Protein AF-0000000084931431 (afdb_homodimer)

Radius of gyration: 18.69 Å; Cα contacts (8 Å, |Δi|>4): 533; chains: 2; bounding box: 40×53×40 Å

Foldseek 3Di:
DAEEEEALALLLLCLDPPRPCNVQSVVVLVLHQAYEYEPVSLVVNLVVCCVPVNNVSSVVSVVVVVVCVVVVRYDHDDQDPVLQVQLVVQCVVPVVLNDDSRVSSSLSVCVVVVHQHYRHPPCPVQQPGARPDDGGGHDYPPVNDDD/DAEEEEALALLLLCLDPPRPCNVQSVVVLVLHQAYEYEPVSLVVNLVVCCVPVNNVSSVVSVVVVVVCVVVVRYDHDDQDPVLQVQLVVQCVVPVVLNDDSRVSSSLSVCVVVVHQHYRHPPCPSQQPGARPDDGGGHDYPPVNDDD

pLDDT: mean 96.47, std 4.24, range [64.94, 98.81]

Structure (mmCIF, N/CA/C/O backbone):
data_AF-0000000084931431-model_v1
#
loop_
_entity.id
_entity.type
_entity.pdbx_description
1 polymer 'Ribonuclease VapC'
#
loop_
_atom_site.group_PDB
_atom_site.id
_atom_site.type_symbol
_atom_site.label_atom_id
_atom_site.label_alt_id
_atom_site.label_comp_id
_atom_site.label_asym_id
_atom_site.label_entity_id
_atom_site.label_seq_id
_atom_site.pdbx_PDB_ins_code
_atom_site.Cartn_x
_atom_site.Cartn_y
_atom_site.Cartn_z
_atom_site.occupancy
_atom_site.B_iso_or_equiv
_atom_site.auth_seq_id
_atom_site.auth_comp_id
_atom_site.auth_asym_id
_atom_site.auth_atom_id
_atom_site.pdbx_PDB_model_num
ATOM 1 N N . MET A 1 1 ? 4.289 15.102 22.281 1 77.12 1 MET A N 1
ATOM 2 C CA . MET A 1 1 ? 4.641 15.094 20.859 1 77.12 1 MET A CA 1
ATOM 3 C C . MET A 1 1 ? 3.465 14.625 20.016 1 77.12 1 MET A C 1
ATOM 5 O O . MET A 1 1 ? 2.646 13.82 20.469 1 77.12 1 MET A O 1
ATOM 9 N N . ILE A 1 2 ? 3.191 15.445 18.891 1 91.25 2 ILE A N 1
ATOM 10 C CA . ILE A 1 2 ? 1.949 15.188 18.172 1 91.25 2 ILE A CA 1
ATOM 11 C C . ILE A 1 2 ? 2.168 14.078 17.141 1 91.25 2 ILE A C 1
ATOM 13 O O . ILE A 1 2 ? 3.242 13.977 16.547 1 91.25 2 ILE A O 1
ATOM 17 N N . ILE A 1 3 ? 1.18 13.227 17.125 1 97.31 3 ILE A N 1
ATOM 18 C CA . ILE A 1 3 ? 1.175 12.18 16.109 1 97.31 3 ILE A CA 1
ATOM 19 C C . ILE A 1 3 ? 0.382 12.648 14.891 1 97.31 3 ILE A C 1
ATOM 21 O O . ILE A 1 3 ? -0.725 13.172 15.023 1 97.31 3 ILE A O 1
ATOM 25 N N . VAL A 1 4 ? 0.987 12.523 13.68 1 98.12 4 VAL A N 1
ATOM 26 C CA . VAL A 1 4 ? 0.354 12.953 12.438 1 98.12 4 VAL A CA 1
ATOM 27 C C . VAL A 1 4 ? 0.283 11.781 11.461 1 98.12 4 VAL A C 1
ATOM 29 O O . VAL A 1 4 ? 1.273 11.078 11.258 1 98.12 4 VAL A O 1
ATOM 32 N N . VAL A 1 5 ? -0.906 11.539 10.914 1 98.56 5 VAL A N 1
ATOM 33 C CA . VAL A 1 5 ? -1.04 10.57 9.836 1 98.56 5 VAL A CA 1
ATOM 34 C C . VAL A 1 5 ? -0.765 11.25 8.492 1 98.56 5 VAL A C 1
ATOM 36 O O . VAL A 1 5 ? -1.324 12.305 8.203 1 98.56 5 VAL A O 1
ATOM 39 N N . ALA A 1 6 ? 0.121 10.672 7.719 1 98.5 6 ALA A N 1
ATOM 40 C CA . ALA A 1 6 ? 0.479 11.25 6.426 1 98.5 6 ALA A CA 1
ATOM 41 C C . ALA A 1 6 ? -0.357 10.641 5.301 1 98.5 6 ALA A C 1
ATOM 43 O O . ALA A 1 6 ? -0.553 9.43 5.254 1 98.5 6 ALA A O 1
ATOM 44 N N . ASP A 1 7 ? -0.867 11.469 4.473 1 98.31 7 ASP A N 1
ATOM 45 C CA . ASP A 1 7 ? -1.478 11.047 3.217 1 98.31 7 ASP A CA 1
ATOM 46 C C . ASP A 1 7 ? -0.54 11.305 2.039 1 98.31 7 ASP A C 1
ATOM 48 O O . ASP A 1 7 ? 0.471 11.992 2.18 1 98.31 7 ASP A O 1
ATOM 52 N N . THR A 1 8 ? -0.872 10.711 0.878 1 97.81 8 THR A N 1
ATOM 53 C CA . THR A 1 8 ? 0.024 10.742 -0.272 1 97.81 8 THR A CA 1
ATOM 54 C C . THR A 1 8 ? 0.283 12.18 -0.714 1 97.81 8 THR A C 1
ATOM 56 O O . THR A 1 8 ? 1.433 12.578 -0.922 1 97.81 8 THR A O 1
ATOM 59 N N . SER A 1 9 ? -0.783 13 -0.793 1 97.62 9 SER A N 1
ATOM 60 C CA . SER A 1 9 ? -0.653 14.352 -1.311 1 97.62 9 SER A CA 1
ATOM 61 C C . SER A 1 9 ? 0.219 15.211 -0.4 1 97.62 9 SER A C 1
ATOM 63 O O . SER A 1 9 ? 1.037 16 -0.878 1 97.62 9 SER A O 1
ATOM 65 N N . GLY A 1 10 ? 0.04 15.07 0.925 1 97.88 10 GLY A N 1
ATOM 66 C CA . GLY A 1 10 ? 0.861 15.805 1.87 1 97.88 10 GLY A CA 1
ATOM 67 C C . GLY A 1 10 ? 2.326 15.422 1.817 1 97.88 10 GLY A C 1
ATOM 68 O O . GLY A 1 10 ? 3.205 16.281 1.868 1 97.88 10 GLY A O 1
ATOM 69 N N . LEU A 1 11 ? 2.582 14.164 1.721 1 97.31 11 LEU A N 1
ATOM 70 C CA . LEU A 1 11 ? 3.959 13.688 1.664 1 97.31 11 LEU A CA 1
ATOM 71 C C . LEU A 1 11 ? 4.637 14.125 0.37 1 97.31 11 LEU A C 1
ATOM 73 O O . LEU A 1 11 ? 5.805 14.508 0.376 1 97.31 11 LEU A O 1
ATOM 77 N N . LEU A 1 12 ? 3.887 14.008 -0.743 1 97.44 12 LEU A N 1
ATOM 78 C CA . LEU A 1 12 ? 4.426 14.445 -2.027 1 97.44 12 LEU A CA 1
ATOM 79 C C . LEU A 1 12 ? 4.82 15.914 -1.983 1 97.44 12 LEU A C 1
ATOM 81 O O . LEU A 1 12 ? 5.867 16.297 -2.504 1 97.44 12 LEU A O 1
ATOM 85 N N . ALA A 1 13 ? 3.979 16.719 -1.364 1 97.75 13 ALA A N 1
ATOM 86 C CA . ALA A 1 13 ? 4.277 18.141 -1.216 1 97.75 13 ALA A CA 1
ATOM 87 C C . ALA A 1 13 ? 5.562 18.359 -0.418 1 97.75 13 ALA A C 1
ATOM 89 O O . ALA A 1 13 ? 6.359 19.234 -0.739 1 97.75 13 ALA A O 1
ATOM 90 N N . ALA A 1 14 ? 5.781 17.562 0.592 1 96.5 14 ALA A N 1
ATOM 91 C CA . ALA A 1 14 ? 6.957 17.703 1.445 1 96.5 14 ALA A CA 1
ATOM 92 C C . ALA A 1 14 ? 8.211 17.203 0.726 1 96.5 14 ALA A C 1
ATOM 94 O O . ALA A 1 14 ? 9.305 17.75 0.932 1 96.5 14 ALA A O 1
ATOM 95 N N . LEU A 1 15 ? 8.047 16.234 -0.118 1 94.81 15 LEU A N 1
ATOM 96 C CA . LEU A 1 15 ? 9.195 15.586 -0.754 1 94.81 15 LEU A CA 1
ATOM 97 C C . LEU A 1 15 ? 9.594 16.328 -2.025 1 94.81 15 LEU A C 1
ATOM 99 O O . LEU A 1 15 ? 10.734 16.188 -2.492 1 94.81 15 LEU A O 1
ATOM 103 N N . ASP A 1 16 ? 8.703 17.031 -2.658 1 96.56 16 ASP A N 1
ATOM 104 C CA . ASP A 1 16 ? 8.945 17.797 -3.875 1 96.56 16 ASP A CA 1
ATOM 105 C C . ASP A 1 16 ? 9.328 19.234 -3.549 1 96.56 16 ASP A C 1
ATOM 107 O O . ASP A 1 16 ? 8.453 20.078 -3.316 1 96.56 16 ASP A O 1
ATOM 111 N N . SER A 1 17 ? 10.562 19.578 -3.656 1 94.94 17 SER A N 1
ATOM 112 C CA . SER A 1 17 ? 11.07 20.891 -3.266 1 94.94 17 SER A CA 1
ATOM 113 C C . SER A 1 17 ? 10.477 22 -4.129 1 94.94 17 SER A C 1
ATOM 115 O O . SER A 1 17 ? 10.516 23.172 -3.758 1 94.94 17 SER A O 1
ATOM 117 N N . THR A 1 18 ? 9.906 21.672 -5.297 1 95.88 18 THR A N 1
ATOM 118 C CA . THR A 1 18 ? 9.359 22.672 -6.199 1 95.88 18 THR A CA 1
ATOM 119 C C . THR A 1 18 ? 7.855 22.828 -5.98 1 95.88 18 THR A C 1
ATOM 121 O O . THR A 1 18 ? 7.215 23.672 -6.609 1 95.88 18 THR A O 1
ATOM 124 N N . HIS A 1 19 ? 7.309 21.984 -5.133 1 96.56 19 HIS A N 1
ATOM 125 C CA . HIS A 1 19 ? 5.879 22.062 -4.855 1 96.56 19 HIS A CA 1
ATOM 126 C C . HIS A 1 19 ? 5.531 23.344 -4.105 1 96.56 19 HIS A C 1
ATOM 128 O O . HIS A 1 19 ? 6.23 23.734 -3.16 1 96.56 19 HIS A O 1
ATOM 134 N N . PRO A 1 20 ? 4.496 24.078 -4.48 1 97.19 20 PRO A N 1
ATOM 135 C CA . PRO A 1 20 ? 4.129 25.328 -3.828 1 97.19 20 PRO A CA 1
ATOM 136 C C . PRO A 1 20 ? 3.898 25.172 -2.326 1 97.19 20 PRO A C 1
ATOM 138 O O . PRO A 1 20 ? 4.137 26.109 -1.56 1 97.19 20 PRO A O 1
ATOM 141 N N . GLU A 1 21 ? 3.498 24 -1.896 1 97.25 21 GLU A N 1
ATOM 142 C CA . GLU A 1 21 ? 3.193 23.766 -0.488 1 97.25 21 GLU A CA 1
ATOM 143 C C . GLU A 1 21 ? 4.355 23.078 0.219 1 97.25 21 GLU A C 1
ATOM 145 O O . GLU A 1 21 ? 4.199 22.562 1.33 1 97.25 21 GLU A O 1
ATOM 150 N N . ASN A 1 22 ? 5.492 22.969 -0.394 1 98.06 22 ASN A N 1
ATOM 151 C CA . ASN A 1 22 ? 6.625 22.234 0.155 1 98.06 22 ASN A CA 1
ATOM 152 C C . ASN A 1 22 ? 7 22.734 1.545 1 98.06 22 ASN A C 1
ATOM 154 O O . ASN A 1 22 ? 7.074 21.953 2.494 1 98.06 22 ASN A O 1
ATOM 158 N N . ALA A 1 23 ? 7.195 24.031 1.691 1 97.38 23 ALA A N 1
ATOM 159 C CA . ALA A 1 23 ? 7.633 24.609 2.961 1 97.38 23 ALA A CA 1
ATOM 160 C C . ALA A 1 23 ? 6.617 24.328 4.066 1 97.38 23 ALA A C 1
ATOM 162 O O . ALA A 1 23 ? 6.988 23.906 5.164 1 97.38 23 ALA A O 1
ATOM 163 N N . ALA A 1 24 ? 5.355 24.531 3.785 1 96.88 24 ALA A N 1
ATOM 164 C CA . ALA A 1 24 ? 4.301 24.328 4.77 1 96.88 24 ALA A CA 1
ATOM 165 C C . ALA A 1 24 ? 4.184 22.859 5.148 1 96.88 24 ALA A C 1
ATOM 167 O O . ALA A 1 24 ? 4.008 22.516 6.324 1 96.88 24 ALA A O 1
ATOM 168 N N . ALA A 1 25 ? 4.262 21.953 4.188 1 97.5 25 ALA A N 1
ATOM 169 C CA . ALA A 1 25 ? 4.199 20.516 4.453 1 97.5 25 ALA A CA 1
ATOM 170 C C . ALA A 1 25 ? 5.398 20.062 5.281 1 97.5 25 ALA A C 1
ATOM 172 O O . ALA A 1 25 ? 5.25 19.266 6.211 1 97.5 25 ALA A O 1
ATOM 173 N N . THR A 1 26 ? 6.539 20.594 4.926 1 96.25 26 THR A N 1
ATOM 174 C CA . THR A 1 26 ? 7.762 20.266 5.656 1 96.25 26 THR A CA 1
ATOM 175 C C . THR A 1 26 ? 7.672 20.734 7.102 1 96.25 26 THR A C 1
ATOM 177 O O . THR A 1 26 ? 8.086 20.016 8.023 1 96.25 26 THR A O 1
ATOM 180 N N . GLU A 1 27 ? 7.18 21.844 7.297 1 95.56 27 GLU A N 1
ATOM 181 C CA . GLU A 1 27 ? 6.98 22.359 8.648 1 95.56 27 GLU A CA 1
ATOM 182 C C . GLU A 1 27 ? 6.047 21.469 9.453 1 95.56 27 GLU A C 1
ATOM 184 O O . GLU A 1 27 ? 6.285 21.219 10.641 1 95.56 27 GLU A O 1
ATOM 189 N N . ALA A 1 28 ? 4.984 21 8.812 1 95.38 28 ALA A N 1
ATOM 190 C CA . ALA A 1 28 ? 4.039 20.109 9.477 1 95.38 28 ALA A CA 1
ATOM 191 C C . ALA A 1 28 ? 4.719 18.812 9.898 1 95.38 28 ALA A C 1
ATOM 193 O O . ALA A 1 28 ? 4.484 18.312 11.008 1 95.38 28 ALA A O 1
ATOM 194 N N . ILE A 1 29 ? 5.527 18.266 9.055 1 95.25 29 ILE A N 1
ATOM 195 C CA . ILE A 1 29 ? 6.258 17.047 9.352 1 95.25 29 ILE A CA 1
ATOM 196 C C . ILE A 1 29 ? 7.23 17.297 10.508 1 95.25 29 ILE A C 1
ATOM 198 O O . ILE A 1 29 ? 7.352 16.469 11.414 1 95.25 29 ILE A O 1
ATOM 202 N N . GLN A 1 30 ? 7.887 18.438 10.492 1 92.75 30 GLN A N 1
ATOM 203 C CA . GLN A 1 30 ? 8.852 18.766 11.539 1 92.75 30 GLN A CA 1
ATOM 204 C C . GLN A 1 30 ? 8.156 18.938 12.891 1 92.75 30 GLN A C 1
ATOM 206 O O . GLN A 1 30 ? 8.727 18.609 13.93 1 92.75 30 GLN A O 1
ATOM 211 N N . ALA A 1 31 ? 6.941 19.359 12.773 1 92.19 31 ALA A N 1
ATOM 212 C CA . ALA A 1 31 ? 6.184 19.594 14 1 92.19 31 ALA A CA 1
ATOM 213 C C . ALA A 1 31 ? 5.648 18.281 14.57 1 92.19 31 ALA A C 1
ATOM 215 O O . ALA A 1 31 ? 5.301 18.219 15.75 1 92.19 31 ALA A O 1
ATOM 216 N N . ALA A 1 32 ? 5.609 17.297 13.758 1 93.69 32 ALA A N 1
ATOM 217 C CA . ALA A 1 32 ? 5.098 16 14.195 1 93.69 32 ALA A CA 1
ATOM 218 C C . ALA A 1 32 ? 6.129 15.266 15.039 1 93.69 32 ALA A C 1
ATOM 220 O O . ALA A 1 32 ? 7.305 15.203 14.68 1 93.69 32 ALA A O 1
ATOM 221 N N . GLY A 1 33 ? 5.766 14.859 16.188 1 92.69 33 GLY A N 1
ATOM 222 C CA . GLY A 1 33 ? 6.617 13.953 16.938 1 92.69 33 GLY A CA 1
ATOM 223 C C . GLY A 1 33 ? 6.785 12.602 16.266 1 92.69 33 GLY A C 1
ATOM 224 O O . GLY A 1 33 ? 7.867 12.016 16.297 1 92.69 33 GLY A O 1
ATOM 225 N N . LEU A 1 34 ? 5.734 12.102 15.773 1 96.81 34 LEU A N 1
ATOM 226 C CA . LEU A 1 34 ? 5.691 10.852 15.031 1 96.81 34 LEU A CA 1
ATOM 227 C C . LEU A 1 34 ? 4.82 10.984 13.781 1 96.81 34 LEU A C 1
ATOM 229 O O . LEU A 1 34 ? 3.719 11.531 13.844 1 96.81 34 LEU A O 1
ATOM 233 N N . LEU A 1 35 ? 5.395 10.633 12.703 1 98 35 LEU A N 1
ATOM 234 C CA . LEU A 1 35 ? 4.648 10.547 11.453 1 98 35 LEU A CA 1
ATOM 235 C C . LEU A 1 35 ? 4.211 9.109 11.188 1 98 35 LEU A C 1
ATOM 237 O O . LEU A 1 35 ? 5.047 8.211 11.078 1 98 35 LEU A O 1
ATOM 241 N N . VAL A 1 36 ? 2.896 8.859 11.164 1 98.5 36 VAL A N 1
ATOM 242 C CA . VAL A 1 36 ? 2.354 7.543 10.852 1 98.5 36 VAL A CA 1
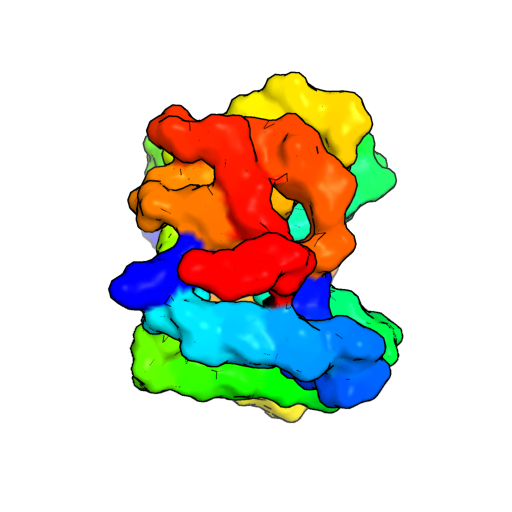ATOM 243 C C . VAL A 1 36 ? 2.041 7.457 9.359 1 98.5 36 VAL A C 1
ATOM 245 O O . VAL A 1 36 ? 1.31 8.289 8.82 1 98.5 36 VAL A O 1
ATOM 248 N N . MET A 1 37 ? 2.629 6.52 8.703 1 98.31 37 MET A N 1
ATOM 249 C CA . MET A 1 37 ? 2.441 6.324 7.266 1 98.31 37 MET A CA 1
ATOM 250 C C . MET A 1 37 ? 1.887 4.934 6.973 1 98.31 37 MET A C 1
ATOM 252 O O . MET A 1 37 ? 2.506 3.928 7.324 1 98.31 37 MET A O 1
ATOM 256 N N . SER A 1 38 ? 0.678 4.926 6.352 1 98.62 38 SER A N 1
ATOM 257 C CA . SER A 1 38 ? 0.164 3.654 5.852 1 98.62 38 SER A CA 1
ATOM 258 C C . SER A 1 38 ? 1.066 3.08 4.766 1 98.62 38 SER A C 1
ATOM 260 O O . SER A 1 38 ? 1.49 3.801 3.859 1 98.62 38 SER A O 1
ATOM 262 N N . PRO A 1 39 ? 1.32 1.763 4.828 1 98.69 39 PRO A N 1
ATOM 263 C CA . PRO A 1 39 ? 2.107 1.188 3.734 1 98.69 39 PRO A CA 1
ATOM 264 C C . PRO A 1 39 ? 1.4 1.284 2.385 1 98.69 39 PRO A C 1
ATOM 266 O O . PRO A 1 39 ? 2.051 1.221 1.337 1 98.69 39 PRO A O 1
ATOM 269 N N . LEU A 1 40 ? 0.055 1.421 2.352 1 98.69 40 LEU A N 1
ATOM 270 C CA . LEU A 1 40 ? -0.673 1.58 1.098 1 98.69 40 LEU A CA 1
ATOM 271 C C . LEU A 1 40 ? -0.195 2.816 0.344 1 98.69 40 LEU A C 1
ATOM 273 O O . LEU A 1 40 ? -0.12 2.809 -0.887 1 98.69 40 LEU A O 1
ATOM 277 N N . LEU A 1 41 ? 0.156 3.844 1.044 1 97.75 41 LEU A N 1
ATOM 278 C CA . LEU A 1 41 ? 0.474 5.121 0.414 1 97.75 41 LEU A CA 1
ATOM 279 C C . LEU A 1 41 ? 1.782 5.031 -0.365 1 97.75 41 LEU A C 1
ATOM 281 O O . LEU A 1 41 ? 2.039 5.852 -1.249 1 97.75 41 LEU A O 1
ATOM 285 N N . LEU A 1 42 ? 2.65 4.016 0.01 1 98.31 42 LEU A N 1
ATOM 286 C CA . LEU A 1 42 ? 3.934 3.865 -0.666 1 98.31 42 LEU A CA 1
ATOM 287 C C . LEU A 1 42 ? 3.738 3.613 -2.156 1 98.31 42 LEU A C 1
ATOM 289 O O . LEU A 1 42 ? 4.477 4.156 -2.984 1 98.31 42 LEU A O 1
ATOM 293 N N . ALA A 1 43 ? 2.732 2.781 -2.471 1 97.94 43 ALA A N 1
ATOM 294 C CA . ALA A 1 43 ? 2.465 2.488 -3.875 1 97.94 43 ALA A CA 1
ATOM 295 C C . ALA A 1 43 ? 1.968 3.729 -4.609 1 97.94 43 ALA A C 1
ATOM 297 O O . ALA A 1 43 ? 2.389 4 -5.738 1 97.94 43 ALA A O 1
ATOM 298 N N . GLU A 1 44 ? 1.102 4.492 -3.982 1 97.06 44 GLU A N 1
ATOM 299 C CA . GLU A 1 44 ? 0.588 5.73 -4.562 1 97.06 44 GLU A CA 1
ATOM 300 C C . GLU A 1 44 ? 1.699 6.762 -4.734 1 97.06 44 GLU A C 1
ATOM 302 O O . GLU A 1 44 ? 1.795 7.41 -5.777 1 97.06 44 GLU A O 1
ATOM 307 N N . LEU A 1 45 ? 2.443 6.91 -3.695 1 97.5 45 LEU A N 1
ATOM 308 C CA . LEU A 1 45 ? 3.564 7.84 -3.736 1 97.5 45 LEU A CA 1
ATOM 309 C C . LEU A 1 45 ? 4.512 7.5 -4.883 1 97.5 45 LEU A C 1
ATOM 311 O O . LEU A 1 45 ? 4.91 8.383 -5.645 1 97.5 45 LEU A O 1
ATOM 315 N N . ASP A 1 46 ? 4.859 6.227 -5.027 1 98.19 46 ASP A N 1
ATOM 316 C CA . ASP A 1 46 ? 5.754 5.777 -6.094 1 98.19 46 ASP A CA 1
ATOM 317 C C . ASP A 1 46 ? 5.168 6.094 -7.469 1 98.19 46 ASP A C 1
ATOM 319 O O . ASP A 1 46 ? 5.867 6.602 -8.344 1 98.19 46 ASP A O 1
ATOM 323 N N . HIS A 1 47 ? 3.9 5.816 -7.621 1 97.06 47 HIS A N 1
ATOM 324 C CA . HIS A 1 47 ? 3.221 6.035 -8.891 1 97.06 47 HIS A CA 1
ATOM 325 C C . HIS A 1 47 ? 3.164 7.52 -9.242 1 97.06 47 HIS A C 1
ATOM 327 O O . HIS A 1 47 ? 3.549 7.918 -10.344 1 97.06 47 HIS A O 1
ATOM 333 N N . VAL A 1 48 ? 2.771 8.336 -8.352 1 96.75 48 VAL A N 1
ATOM 334 C CA . VAL A 1 48 ? 2.578 9.758 -8.602 1 96.75 48 VAL A CA 1
ATOM 335 C C . VAL A 1 48 ? 3.934 10.445 -8.789 1 96.75 48 VAL A C 1
ATOM 337 O O . VAL A 1 48 ? 4.105 11.258 -9.695 1 96.75 48 VAL A O 1
ATOM 340 N N . ALA A 1 49 ? 4.891 10.117 -7.879 1 97.38 49 ALA A N 1
ATOM 341 C CA . ALA A 1 49 ? 6.223 10.703 -8 1 97.38 49 ALA A CA 1
ATOM 342 C C . ALA A 1 49 ? 6.852 10.352 -9.344 1 97.38 49 ALA A C 1
ATOM 344 O O . ALA A 1 49 ? 7.465 11.203 -9.992 1 97.38 49 ALA A O 1
ATOM 345 N N . THR A 1 50 ? 6.691 9.094 -9.789 1 97.31 50 THR A N 1
ATOM 346 C CA . THR A 1 50 ? 7.223 8.688 -11.086 1 97.31 50 THR A CA 1
ATOM 347 C C . THR A 1 50 ? 6.578 9.492 -12.211 1 97.31 50 THR A C 1
ATOM 349 O O . THR A 1 50 ? 7.273 10 -13.094 1 97.31 50 THR A O 1
ATOM 352 N N . ARG A 1 51 ? 5.293 9.609 -12.117 1 96.44 51 ARG A N 1
ATOM 353 C CA . ARG A 1 51 ? 4.535 10.281 -13.172 1 96.44 51 ARG A CA 1
ATOM 354 C C . ARG A 1 51 ? 4.848 11.773 -13.211 1 96.44 51 ARG A C 1
ATOM 356 O O . ARG A 1 51 ? 5.035 12.344 -14.289 1 96.44 51 ARG A O 1
ATOM 363 N N . GLU A 1 52 ? 4.996 12.406 -12.07 1 95.69 52 GLU A N 1
ATOM 364 C CA . GLU A 1 52 ? 5.059 13.859 -11.992 1 95.69 52 GLU A CA 1
ATOM 365 C C . GLU A 1 52 ? 6.5 14.352 -11.914 1 95.69 52 GLU A C 1
ATOM 367 O O . GLU A 1 52 ? 6.812 15.453 -12.383 1 95.69 52 GLU A O 1
ATOM 372 N N . LEU A 1 53 ? 7.332 13.555 -11.258 1 95.69 53 LEU A N 1
ATOM 373 C CA . LEU A 1 53 ? 8.672 14.047 -10.961 1 95.69 53 LEU A CA 1
ATOM 374 C C . LEU A 1 53 ? 9.727 13.195 -11.656 1 95.69 53 LEU A C 1
ATOM 376 O O . LEU A 1 53 ? 10.898 13.578 -11.711 1 95.69 53 LEU A O 1
ATOM 380 N N . GLY A 1 54 ? 9.359 12.086 -12.203 1 95.88 54 GLY A N 1
ATOM 381 C CA . GLY A 1 54 ? 10.289 11.18 -12.859 1 95.88 54 GLY A CA 1
ATOM 382 C C . GLY A 1 54 ? 10.75 10.047 -11.961 1 95.88 54 GLY A C 1
ATOM 383 O O . GLY A 1 54 ? 10.602 10.117 -10.734 1 95.88 54 GLY A O 1
ATOM 384 N N . ARG A 1 55 ? 11.305 9.047 -12.555 1 95.12 55 ARG A N 1
ATOM 385 C CA . ARG A 1 55 ? 11.688 7.797 -11.898 1 95.12 55 ARG A CA 1
ATOM 386 C C . ARG A 1 55 ? 12.742 8.047 -10.828 1 95.12 55 ARG A C 1
ATOM 388 O O . ARG A 1 55 ? 12.664 7.48 -9.734 1 95.12 55 ARG A O 1
ATOM 395 N N . GLU A 1 56 ? 13.75 8.859 -11.102 1 95.19 56 GLU A N 1
ATOM 396 C CA . GLU A 1 56 ? 14.812 9.148 -10.141 1 95.19 56 GLU A CA 1
ATOM 397 C C . GLU A 1 56 ? 14.258 9.805 -8.883 1 95.19 56 GLU A C 1
ATOM 399 O O . GLU A 1 56 ? 14.688 9.484 -7.77 1 95.19 56 GLU A O 1
ATOM 404 N N . ALA A 1 57 ? 13.328 10.688 -9.055 1 95 57 ALA A N 1
ATOM 405 C CA . ALA A 1 57 ? 12.688 11.352 -7.922 1 95 57 ALA A CA 1
ATOM 406 C C . ALA A 1 57 ? 11.891 10.352 -7.086 1 95 57 ALA A C 1
ATOM 408 O O . ALA A 1 57 ? 11.867 10.445 -5.855 1 95 57 ALA A O 1
ATOM 409 N N . ALA A 1 58 ? 11.219 9.438 -7.727 1 96.38 58 ALA A N 1
ATOM 410 C CA . ALA A 1 58 ? 10.461 8.406 -7.023 1 96.38 58 ALA A CA 1
ATOM 411 C C . ALA A 1 58 ? 11.383 7.531 -6.176 1 96.38 58 ALA A C 1
ATOM 413 O O . ALA A 1 58 ? 11.062 7.207 -5.031 1 96.38 58 ALA A O 1
ATOM 414 N N . LEU A 1 59 ? 12.547 7.152 -6.738 1 97.12 59 LEU A N 1
ATOM 415 C CA . LEU A 1 59 ? 13.539 6.375 -6 1 97.12 59 LEU A CA 1
ATOM 416 C C . LEU A 1 59 ? 14.055 7.156 -4.797 1 97.12 59 LEU A C 1
ATOM 418 O O . LEU A 1 59 ? 14.148 6.617 -3.693 1 97.12 59 LEU A O 1
ATOM 422 N N . SER A 1 60 ? 14.297 8.406 -5.016 1 96.88 60 SER A N 1
ATOM 423 C CA . SER A 1 60 ? 14.805 9.258 -3.947 1 96.88 60 SER A CA 1
ATOM 424 C C . SER A 1 60 ? 13.773 9.422 -2.832 1 96.88 60 SER A C 1
ATOM 426 O O . SER A 1 60 ? 14.133 9.484 -1.654 1 96.88 60 SER A O 1
ATOM 428 N N . ALA A 1 61 ? 12.531 9.531 -3.203 1 96.88 61 ALA A N 1
ATOM 429 C CA . ALA A 1 61 ? 11.461 9.656 -2.221 1 96.88 61 ALA A CA 1
ATOM 430 C C . ALA A 1 61 ? 11.438 8.461 -1.274 1 96.88 61 ALA A C 1
ATOM 432 O O . ALA A 1 61 ? 11.289 8.625 -0.061 1 96.88 61 ALA A O 1
ATOM 433 N N . VAL A 1 62 ? 11.594 7.27 -1.789 1 97.75 62 VAL A N 1
ATOM 434 C CA . VAL A 1 62 ? 11.602 6.055 -0.98 1 97.75 62 VAL A CA 1
ATOM 435 C C . VAL A 1 62 ? 12.828 6.043 -0.074 1 97.75 62 VAL A C 1
ATOM 437 O O . VAL A 1 62 ? 12.75 5.633 1.085 1 97.75 62 VAL A O 1
ATOM 440 N N . ASP A 1 63 ? 13.945 6.539 -0.596 1 97.5 63 ASP A N 1
ATOM 441 C CA . ASP A 1 63 ? 15.156 6.633 0.214 1 97.5 63 ASP A CA 1
ATOM 442 C C . ASP A 1 63 ? 14.961 7.602 1.379 1 97.5 63 ASP A C 1
ATOM 444 O O . ASP A 1 63 ? 15.43 7.348 2.488 1 97.5 63 ASP A O 1
ATOM 448 N N . ASP A 1 64 ? 14.289 8.695 1.107 1 96.06 64 ASP A N 1
ATOM 449 C CA . ASP A 1 64 ? 14 9.656 2.166 1 96.06 64 ASP A CA 1
ATOM 450 C C . ASP A 1 64 ? 13.117 9.031 3.246 1 96.06 64 ASP A C 1
ATOM 452 O O . ASP A 1 64 ? 13.375 9.203 4.441 1 96.06 64 ASP A O 1
ATOM 456 N N . ILE A 1 65 ? 12.156 8.297 2.828 1 96.94 65 ILE A N 1
ATOM 457 C CA . ILE A 1 65 ? 11.266 7.633 3.766 1 96.94 65 ILE A CA 1
ATOM 458 C C . ILE A 1 65 ? 12.047 6.621 4.602 1 96.94 65 ILE A C 1
ATOM 460 O O . ILE A 1 65 ? 11.875 6.547 5.82 1 96.94 65 ILE A O 1
ATOM 464 N N . ARG A 1 66 ? 12.922 5.863 3.969 1 97.75 66 ARG A N 1
ATOM 465 C CA . ARG A 1 66 ? 13.766 4.918 4.691 1 97.75 66 ARG A CA 1
ATOM 466 C C . ARG A 1 66 ? 14.602 5.625 5.746 1 97.75 66 ARG A C 1
ATOM 468 O O . ARG A 1 66 ? 14.742 5.133 6.871 1 97.75 66 ARG A O 1
ATOM 475 N N . HIS A 1 67 ? 15.102 6.758 5.352 1 96.25 67 HIS A N 1
ATOM 476 C CA . HIS A 1 67 ? 15.906 7.543 6.281 1 96.25 67 HIS A CA 1
ATOM 477 C C . HIS A 1 67 ? 15.086 7.977 7.488 1 96.25 67 HIS A C 1
ATOM 479 O O . HIS A 1 67 ? 15.539 7.855 8.633 1 96.25 67 HIS A O 1
ATOM 485 N N . TRP A 1 68 ? 13.875 8.422 7.219 1 95.31 68 TRP A N 1
ATOM 486 C CA . TRP A 1 68 ? 12.992 8.82 8.305 1 95.31 68 TRP A CA 1
ATOM 487 C C . TRP A 1 68 ? 12.664 7.641 9.211 1 95.31 68 TRP A C 1
ATOM 489 O O . TRP A 1 68 ? 12.609 7.781 10.43 1 95.31 68 TRP A O 1
ATOM 499 N N . MET A 1 69 ? 12.453 6.484 8.641 1 96.81 69 MET A N 1
ATOM 500 C CA . MET A 1 69 ? 12.156 5.273 9.398 1 96.81 69 MET A CA 1
ATOM 501 C C . MET A 1 69 ? 13.312 4.918 10.328 1 96.81 69 MET A C 1
ATOM 503 O O . MET A 1 69 ? 13.102 4.613 11.5 1 96.81 69 MET A O 1
ATOM 507 N N . ARG A 1 70 ? 14.469 5.016 9.82 1 96.06 70 ARG A N 1
ATOM 508 C CA . ARG A 1 70 ? 15.656 4.664 10.586 1 96.06 70 ARG A CA 1
ATOM 509 C C . ARG A 1 70 ? 15.844 5.602 11.773 1 96.06 70 ARG A C 1
ATOM 511 O O . ARG A 1 70 ? 16.328 5.188 12.828 1 96.06 70 ARG A O 1
ATOM 518 N N . ARG A 1 71 ? 15.438 6.809 11.609 1 95 71 ARG A N 1
ATOM 519 C CA . ARG A 1 71 ? 15.602 7.812 12.656 1 95 71 ARG A CA 1
ATOM 520 C C . ARG A 1 71 ? 14.477 7.734 13.672 1 95 71 ARG A C 1
ATOM 522 O O . ARG A 1 71 ? 14.438 8.516 14.633 1 95 71 ARG A O 1
ATOM 529 N N . GLY A 1 72 ? 13.539 6.883 13.469 1 95 72 GLY A N 1
ATOM 530 C CA . GLY A 1 72 ? 12.438 6.711 14.406 1 95 72 GLY A CA 1
ATOM 531 C C . GLY A 1 72 ? 11.367 7.773 14.266 1 95 72 GLY A C 1
ATOM 532 O O . GLY A 1 72 ? 10.516 7.926 15.148 1 95 72 GLY A O 1
ATOM 533 N N . ARG A 1 73 ? 11.32 8.5 13.148 1 95.06 73 ARG A N 1
ATOM 534 C CA . ARG A 1 73 ? 10.383 9.594 12.922 1 95.06 73 ARG A CA 1
ATOM 535 C C . ARG A 1 73 ? 9.102 9.094 12.266 1 95.06 73 ARG A C 1
ATOM 537 O O . ARG A 1 73 ? 8.078 9.773 12.297 1 95.06 73 ARG A O 1
ATOM 544 N N . VAL A 1 74 ? 9.219 7.914 11.688 1 97.06 74 VAL A N 1
ATOM 545 C CA . VAL A 1 74 ? 8.078 7.387 10.938 1 97.06 74 VAL A CA 1
ATOM 546 C C . VAL A 1 74 ? 7.684 6.02 11.492 1 97.06 74 VAL A C 1
ATOM 548 O O . VAL A 1 74 ? 8.547 5.188 11.789 1 97.06 74 VAL A O 1
ATOM 551 N N . SER A 1 75 ? 6.445 5.891 11.75 1 97.12 75 SER A N 1
ATOM 552 C CA . SER A 1 75 ? 5.859 4.582 12 1 97.12 75 SER A CA 1
ATOM 553 C C . SER A 1 75 ? 5.059 4.09 10.797 1 97.12 75 SER A C 1
ATOM 555 O O . SER A 1 75 ? 4.277 4.848 10.219 1 97.12 75 SER A O 1
ATOM 557 N N . MET A 1 76 ? 5.297 2.873 10.32 1 98.25 76 MET A N 1
ATOM 558 C CA . MET A 1 76 ? 4.523 2.205 9.281 1 98.25 76 MET A CA 1
ATOM 559 C C . MET A 1 76 ? 3.855 0.945 9.82 1 98.25 76 MET A C 1
ATOM 561 O O . MET A 1 76 ? 4.406 -0.151 9.711 1 98.25 76 MET A O 1
ATOM 565 N N . PRO A 1 77 ? 2.684 1.023 10.281 1 98 77 PRO A N 1
ATOM 566 C CA . PRO A 1 77 ? 2.057 -0.087 11 1 98 77 PRO A CA 1
ATOM 567 C C . PRO A 1 77 ? 1.588 -1.204 10.07 1 98 77 PRO A C 1
ATOM 569 O O . PRO A 1 77 ? 1.309 -0.958 8.898 1 98 77 PRO A O 1
ATOM 572 N N . GLU A 1 78 ? 1.58 -2.426 10.648 1 98.19 78 GLU A N 1
ATOM 573 C CA . GLU A 1 78 ? 0.896 -3.529 9.977 1 98.19 78 GLU A CA 1
ATOM 574 C C . GLU A 1 78 ? -0.574 -3.201 9.734 1 98.19 78 GLU A C 1
ATOM 576 O O . GLU A 1 78 ? -1.239 -2.629 10.602 1 98.19 78 GLU A O 1
ATOM 581 N N . ILE A 1 79 ? -1.064 -3.518 8.555 1 98.62 79 ILE A N 1
ATOM 582 C CA . ILE A 1 79 ? -2.482 -3.344 8.258 1 98.62 79 ILE A CA 1
ATOM 583 C C . ILE A 1 79 ? -3.238 -4.629 8.586 1 98.62 79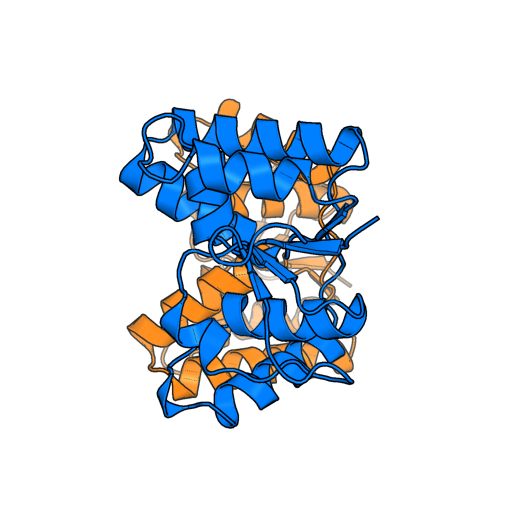 ILE A C 1
ATOM 585 O O . ILE A 1 79 ? -2.979 -5.676 7.984 1 98.62 79 ILE A O 1
ATOM 589 N N . THR A 1 80 ? -4.133 -4.551 9.492 1 98.19 80 THR A N 1
ATOM 590 C CA . THR A 1 80 ? -4.855 -5.711 9.992 1 98.19 80 THR A CA 1
ATOM 591 C C . THR A 1 80 ? -6.25 -5.789 9.375 1 98.19 80 THR A C 1
ATOM 593 O O . THR A 1 80 ? -6.691 -4.852 8.703 1 98.19 80 THR A O 1
ATOM 596 N N . GLU A 1 81 ? -6.852 -6.953 9.586 1 98.25 81 GLU A N 1
ATOM 597 C CA . GLU A 1 81 ? -8.242 -7.113 9.172 1 98.25 81 GLU A CA 1
ATOM 598 C C . GLU A 1 81 ? -9.133 -6.043 9.789 1 98.25 81 GLU A C 1
ATOM 600 O O . GLU A 1 81 ? -10.047 -5.531 9.133 1 98.25 81 GLU A O 1
ATOM 605 N N . ASP A 1 82 ? -8.852 -5.652 11.031 1 98.06 82 ASP A N 1
ATOM 606 C CA . ASP A 1 82 ? -9.625 -4.625 11.719 1 98.06 82 ASP A CA 1
ATOM 607 C C . ASP A 1 82 ? -9.484 -3.275 11.016 1 98.06 82 ASP A C 1
ATOM 609 O O . ASP A 1 82 ? -10.461 -2.525 10.906 1 98.06 82 ASP A O 1
ATOM 613 N N . HIS A 1 83 ? -8.273 -2.922 10.586 1 98.62 83 HIS A N 1
ATOM 614 C CA . HIS A 1 83 ? -8.07 -1.684 9.836 1 98.62 83 HIS A CA 1
ATOM 615 C C . HIS A 1 83 ? -8.898 -1.67 8.562 1 98.62 83 HIS A C 1
ATOM 617 O O . HIS A 1 83 ? -9.547 -0.666 8.242 1 98.62 83 HIS A O 1
ATOM 623 N N . LEU A 1 84 ? -8.867 -2.801 7.844 1 98.69 84 LEU A N 1
ATOM 624 C CA . LEU A 1 84 ? -9.602 -2.887 6.59 1 98.69 84 LEU A CA 1
ATOM 625 C C . LEU A 1 84 ? -11.109 -2.842 6.836 1 98.69 84 LEU A C 1
ATOM 627 O O . LEU A 1 84 ? -11.852 -2.238 6.059 1 98.69 84 LEU A O 1
ATOM 631 N N . GLY A 1 85 ? -11.5 -3.531 7.91 1 98.56 85 GLY A N 1
ATOM 632 C CA . GLY A 1 85 ? -12.906 -3.453 8.273 1 98.56 85 GLY A CA 1
ATOM 633 C C . GLY A 1 85 ? -13.367 -2.037 8.562 1 98.56 85 GLY A C 1
ATOM 634 O O . GLY A 1 85 ? -14.406 -1.604 8.047 1 98.56 85 GLY A O 1
ATOM 635 N N . ALA A 1 86 ? -12.633 -1.301 9.359 1 98.62 86 ALA A N 1
ATOM 636 C CA . ALA A 1 86 ? -12.953 0.093 9.656 1 98.62 86 ALA A CA 1
ATOM 637 C C . ALA A 1 86 ? -12.938 0.945 8.391 1 98.62 86 ALA A C 1
ATOM 639 O O . ALA A 1 86 ? -13.812 1.794 8.203 1 98.62 86 ALA A O 1
ATOM 640 N N . ALA A 1 87 ? -11.961 0.72 7.543 1 98.62 87 ALA A N 1
ATOM 641 C CA . ALA A 1 87 ? -11.852 1.459 6.289 1 98.62 87 ALA A CA 1
ATOM 642 C C . ALA A 1 87 ? -13.078 1.237 5.41 1 98.62 87 ALA A C 1
ATOM 644 O O . ALA A 1 87 ? -13.609 2.184 4.82 1 98.62 87 ALA A O 1
ATOM 645 N N . GLN A 1 88 ? -13.508 -0.009 5.332 1 98.25 88 GLN A N 1
ATOM 646 C CA . GLN A 1 88 ? -14.688 -0.339 4.539 1 98.25 88 GLN A CA 1
ATOM 647 C C . GLN A 1 88 ? -15.93 0.362 5.086 1 98.25 88 GLN A C 1
ATOM 649 O O . GLN A 1 88 ? -16.75 0.863 4.316 1 98.25 88 GLN A O 1
ATOM 654 N N . MET A 1 89 ? -16.062 0.363 6.367 1 98.12 89 MET A N 1
ATOM 655 C CA . MET A 1 89 ? -17.188 1.045 7.004 1 98.12 89 MET A CA 1
ATOM 656 C C . MET A 1 89 ? -17.188 2.529 6.656 1 98.12 89 MET A C 1
ATOM 658 O O . MET A 1 89 ? -18.234 3.1 6.359 1 98.12 89 MET A O 1
ATOM 662 N N . ILE A 1 90 ? -16.062 3.15 6.648 1 98.19 90 ILE A N 1
ATOM 663 C CA . ILE A 1 90 ? -15.914 4.57 6.344 1 98.19 90 ILE A CA 1
ATOM 664 C C . ILE A 1 90 ? -16.281 4.82 4.883 1 98.19 90 ILE A C 1
ATOM 666 O O . ILE A 1 90 ? -17 5.777 4.57 1 98.19 90 ILE A O 1
ATOM 670 N N . ARG A 1 91 ? -15.758 3.996 3.98 1 98.06 91 ARG A N 1
ATOM 671 C CA . ARG A 1 91 ? -16.031 4.168 2.557 1 98.06 91 ARG A CA 1
ATOM 672 C C . ARG A 1 91 ? -17.516 4.043 2.268 1 98.06 91 ARG A C 1
ATOM 674 O O . ARG A 1 91 ? -18.047 4.75 1.407 1 98.06 91 ARG A O 1
ATOM 681 N N . LEU A 1 92 ? -18.188 3.152 2.973 1 97.12 92 LEU A N 1
ATOM 682 C CA . LEU A 1 92 ? -19.625 2.971 2.795 1 97.12 92 LEU A CA 1
ATOM 683 C C . LEU A 1 92 ? -20.391 4.137 3.4 1 97.12 92 LEU A C 1
ATOM 685 O O . LEU A 1 92 ? -21.359 4.625 2.803 1 97.12 92 LEU A O 1
ATOM 689 N N . ARG A 1 93 ? -19.984 4.57 4.582 1 97.25 93 ARG A N 1
ATOM 690 C CA . ARG A 1 93 ? -20.641 5.676 5.277 1 97.25 93 ARG A CA 1
ATOM 691 C C . ARG A 1 93 ? -20.547 6.961 4.461 1 97.25 93 ARG A C 1
ATOM 693 O O . ARG A 1 93 ? -21.5 7.746 4.434 1 97.25 93 ARG A O 1
ATOM 700 N N . TYR A 1 94 ? -19.406 7.211 3.789 1 97.69 94 TYR A N 1
ATOM 701 C CA . TYR A 1 94 ? -19.172 8.422 3.014 1 97.69 94 TYR A CA 1
ATOM 702 C C . TYR A 1 94 ? -19.094 8.117 1.524 1 97.69 94 TYR A C 1
ATOM 704 O O . TYR A 1 94 ? -18.172 8.562 0.839 1 97.69 94 TYR A O 1
ATOM 712 N N . ALA A 1 95 ? -20 7.34 1.056 1 96.25 95 ALA A N 1
ATOM 713 C CA . ALA A 1 95 ? -20.016 6.852 -0.321 1 96.25 95 ALA A CA 1
ATOM 714 C C . ALA A 1 95 ? -19.969 8.016 -1.313 1 96.25 95 ALA A C 1
ATOM 716 O O . ALA A 1 95 ? -19.344 7.906 -2.371 1 96.25 95 ALA A O 1
ATOM 717 N N . ALA A 1 96 ? -20.547 9.156 -0.971 1 96.31 96 ALA A N 1
ATOM 718 C CA . ALA A 1 96 ? -20.625 10.312 -1.861 1 96.31 96 ALA A CA 1
ATOM 719 C C . ALA A 1 96 ? -19.266 10.945 -2.078 1 96.31 96 ALA A C 1
ATOM 721 O O . ALA A 1 96 ? -19.031 11.609 -3.092 1 96.31 96 ALA A O 1
ATOM 722 N N . LEU A 1 97 ? -18.312 10.727 -1.162 1 96.94 97 LEU A N 1
ATOM 723 C CA . LEU A 1 97 ? -16.969 11.305 -1.252 1 96.94 97 LEU A CA 1
ATOM 724 C C . LEU A 1 97 ? -16.078 10.461 -2.143 1 96.94 97 LEU A C 1
ATOM 726 O O . LEU A 1 97 ? -15 10.906 -2.551 1 96.94 97 LEU A O 1
ATOM 730 N N . ASP A 1 98 ? -16.453 9.203 -2.424 1 95.81 98 ASP A N 1
ATOM 731 C CA . ASP A 1 98 ? -15.711 8.281 -3.281 1 95.81 98 ASP A CA 1
ATOM 732 C C . ASP A 1 98 ? -14.273 8.125 -2.809 1 95.81 98 ASP A C 1
ATOM 734 O O . ASP A 1 98 ? -13.336 8.25 -3.604 1 95.81 98 ASP A O 1
ATOM 738 N N . LEU A 1 99 ? -14.109 7.891 -1.483 1 97.25 99 LEU A N 1
ATOM 739 C CA . LEU A 1 99 ? -12.781 7.703 -0.909 1 97.25 99 LEU A CA 1
ATOM 740 C C . LEU A 1 99 ? -12.125 6.445 -1.46 1 97.25 99 LEU A C 1
ATOM 742 O O . LEU A 1 99 ? -12.781 5.41 -1.606 1 97.25 99 LEU A O 1
ATOM 746 N N . ASP A 1 100 ? -10.844 6.555 -1.754 1 97.44 100 ASP A N 1
ATOM 747 C CA . ASP A 1 100 ? -10.141 5.316 -2.086 1 97.44 100 ASP A CA 1
ATOM 748 C C . ASP A 1 100 ? -9.719 4.57 -0.822 1 97.44 100 ASP A C 1
ATOM 750 O O . ASP A 1 100 ? -9.953 5.043 0.292 1 97.44 100 ASP A O 1
ATOM 754 N N . LEU A 1 101 ? -9.227 3.414 -0.968 1 98.5 101 LEU A N 1
ATOM 755 C CA . LEU A 1 101 ? -8.906 2.566 0.176 1 98.5 101 LEU A CA 1
ATOM 756 C C . LEU A 1 101 ? -7.816 3.197 1.031 1 98.5 101 LEU A C 1
ATOM 758 O O . LEU A 1 101 ? -7.84 3.088 2.26 1 98.5 101 LEU A O 1
ATOM 762 N N . THR A 1 102 ? -6.801 3.848 0.407 1 98.56 102 THR A N 1
ATOM 763 C CA . THR A 1 102 ? -5.707 4.484 1.136 1 98.56 102 THR A CA 1
ATOM 764 C C . THR A 1 102 ? -6.238 5.574 2.062 1 98.56 102 THR A C 1
ATOM 766 O O . THR A 1 102 ? -5.879 5.625 3.24 1 98.56 102 THR A O 1
ATOM 769 N N . ASP A 1 103 ? -7.148 6.406 1.563 1 98.38 103 ASP A N 1
ATOM 770 C CA . ASP A 1 103 ? -7.754 7.453 2.379 1 98.38 103 ASP A CA 1
ATOM 771 C C . ASP A 1 103 ? -8.484 6.859 3.58 1 98.38 103 ASP A C 1
ATOM 773 O O . ASP A 1 103 ? -8.336 7.344 4.703 1 98.38 103 ASP A O 1
ATOM 777 N N . ALA A 1 104 ? -9.25 5.859 3.344 1 98.69 104 ALA A N 1
ATOM 778 C CA . ALA A 1 104 ? -10.055 5.246 4.395 1 98.69 104 ALA A CA 1
ATOM 779 C C . ALA A 1 104 ? -9.172 4.57 5.441 1 98.69 104 ALA A C 1
ATOM 781 O O . ALA A 1 104 ? -9.477 4.617 6.637 1 98.69 104 ALA A O 1
ATOM 782 N N . VAL A 1 105 ? -8.109 3.947 5.031 1 98.81 105 VAL A N 1
ATOM 783 C CA . VAL A 1 105 ? -7.172 3.318 5.957 1 98.81 105 VAL A CA 1
ATOM 784 C C . VAL A 1 105 ? -6.492 4.387 6.812 1 98.81 105 VAL A C 1
ATOM 786 O O . VAL A 1 105 ? -6.227 4.168 7.996 1 98.81 105 VAL A O 1
ATOM 789 N N . ASN A 1 106 ? -6.18 5.547 6.195 1 98.81 106 ASN A N 1
ATOM 790 C CA . ASN A 1 106 ? -5.629 6.652 6.973 1 98.81 106 ASN A CA 1
ATOM 791 C C . ASN A 1 106 ? -6.562 7.055 8.109 1 98.81 106 ASN A C 1
ATOM 793 O O . ASN A 1 106 ? -6.102 7.367 9.211 1 98.81 106 ASN A O 1
ATOM 797 N N . VAL A 1 107 ? -7.859 7.035 7.859 1 98.81 107 VAL A N 1
ATOM 798 C CA . VAL A 1 107 ? -8.836 7.355 8.898 1 98.81 107 VAL A CA 1
ATOM 799 C C . VAL A 1 107 ? -8.781 6.301 10 1 98.81 107 VAL A C 1
ATOM 801 O O . VAL A 1 107 ? -8.789 6.633 11.188 1 98.81 107 VAL A O 1
ATOM 804 N N . ALA A 1 108 ? -8.719 5.039 9.648 1 98.81 108 ALA A N 1
ATOM 805 C CA . ALA A 1 108 ? -8.617 3.951 10.617 1 98.81 108 ALA A CA 1
ATOM 806 C C . ALA A 1 108 ? -7.344 4.074 11.445 1 98.81 108 ALA A C 1
ATOM 808 O O . ALA A 1 108 ? -7.367 3.871 12.664 1 98.81 108 ALA A O 1
ATOM 809 N N . LEU A 1 109 ? -6.234 4.418 10.812 1 98.75 109 LEU A N 1
ATOM 810 C CA . LEU A 1 109 ? -4.965 4.555 11.516 1 98.75 109 LEU A CA 1
ATOM 811 C C . LEU A 1 109 ? -4.996 5.75 12.469 1 98.75 109 LEU A C 1
ATOM 813 O O . LEU A 1 109 ? -4.402 5.707 13.547 1 98.75 109 LEU A O 1
ATOM 817 N N . ALA A 1 110 ? -5.637 6.844 11.977 1 98.62 110 ALA A N 1
ATOM 818 C CA . ALA A 1 110 ? -5.777 7.992 12.867 1 98.62 110 ALA A CA 1
ATOM 819 C C . ALA A 1 110 ? -6.461 7.594 14.172 1 98.62 110 ALA A C 1
ATOM 821 O O . ALA A 1 110 ? -6.059 8.039 15.25 1 98.62 110 ALA A O 1
ATOM 822 N N . ALA A 1 111 ? -7.457 6.75 14.078 1 98.44 111 ALA A N 1
ATOM 823 C CA . ALA A 1 111 ? -8.164 6.266 15.258 1 98.44 111 ALA A CA 1
ATOM 824 C C . ALA A 1 111 ? -7.25 5.418 16.141 1 98.44 111 ALA A C 1
ATOM 826 O O . ALA A 1 111 ? -7.234 5.574 17.359 1 98.44 111 ALA A O 1
ATOM 827 N N . GLU A 1 112 ? -6.539 4.543 15.547 1 98.19 112 GLU A N 1
ATOM 828 C CA . GLU A 1 112 ? -5.645 3.664 16.297 1 98.19 112 GLU A CA 1
ATOM 829 C C . GLU A 1 112 ? -4.602 4.465 17.062 1 98.19 112 GLU A C 1
ATOM 831 O O . GLU A 1 112 ? -4.285 4.145 18.219 1 98.19 112 GLU A O 1
ATOM 836 N N . TYR A 1 113 ? -4.086 5.484 16.438 1 97.94 113 TYR A N 1
ATOM 837 C CA . TYR A 1 113 ? -3.025 6.277 17.062 1 97.94 113 TYR A CA 1
ATOM 838 C C . TYR A 1 113 ? -3.607 7.438 17.859 1 97.94 113 TYR A C 1
ATOM 840 O O . TYR A 1 113 ? -2.869 8.305 18.328 1 97.94 113 TYR A O 1
ATOM 848 N N . ASP A 1 114 ? -4.93 7.492 17.984 1 97.62 114 ASP A N 1
ATOM 849 C CA . ASP A 1 114 ? -5.672 8.492 18.75 1 97.62 114 ASP A CA 1
ATOM 850 C C . ASP A 1 114 ? -5.238 9.906 18.375 1 97.62 114 ASP A C 1
ATOM 852 O O . ASP A 1 114 ? -4.871 10.695 19.25 1 97.62 114 ASP A O 1
ATOM 856 N N . THR A 1 115 ? -5.219 10.164 17.047 1 97.81 115 THR A N 1
ATOM 857 C CA . THR A 1 115 ? -4.879 11.492 16.562 1 97.81 115 THR A CA 1
ATOM 858 C C . THR A 1 115 ? -5.938 12 15.586 1 97.81 115 THR A C 1
ATOM 860 O O . THR A 1 115 ? -6.633 11.203 14.945 1 97.81 115 THR A O 1
ATOM 863 N N . ASP A 1 116 ? -6.07 13.289 15.5 1 97.5 116 ASP A N 1
ATOM 864 C CA . ASP A 1 116 ? -6.949 13.93 14.531 1 97.5 116 ASP A CA 1
ATOM 865 C C . ASP A 1 116 ? -6.148 14.695 13.477 1 97.5 116 ASP A C 1
ATOM 867 O O . ASP A 1 116 ? -6.723 15.391 12.641 1 97.5 116 ASP A O 1
ATOM 871 N N . ALA A 1 117 ? -4.797 14.602 13.57 1 97.88 117 ALA A N 1
ATOM 872 C CA . ALA A 1 117 ? -3.941 15.367 12.656 1 97.88 117 ALA A CA 1
ATOM 873 C C . ALA A 1 117 ? -3.6 14.555 11.414 1 97.88 117 ALA A C 1
ATOM 875 O O . ALA A 1 117 ? -3.107 13.422 11.516 1 97.88 117 ALA A O 1
ATOM 876 N N . ILE A 1 118 ? -3.895 15.102 10.273 1 98.38 118 ILE A N 1
ATOM 877 C CA . ILE A 1 118 ? -3.598 14.445 9.008 1 98.38 118 ILE A CA 1
ATOM 878 C C . ILE A 1 118 ? -2.863 15.414 8.086 1 98.38 118 ILE A C 1
ATOM 880 O O . ILE A 1 118 ? -3.295 16.547 7.902 1 98.38 118 ILE A O 1
ATOM 884 N N . LEU A 1 119 ? -1.746 15.023 7.609 1 98.44 119 LEU A N 1
ATOM 885 C CA . LEU A 1 119 ? -1.006 15.766 6.598 1 98.44 119 LEU A CA 1
ATOM 886 C C . LEU A 1 119 ? -1.499 15.422 5.195 1 98.44 119 LEU A C 1
ATOM 888 O O . LEU A 1 119 ? -1.212 14.344 4.684 1 98.44 119 LEU A O 1
ATOM 892 N N . THR A 1 120 ? -2.271 16.312 4.582 1 98.44 120 THR A N 1
ATOM 893 C CA . THR A 1 120 ? -2.904 16.031 3.295 1 98.44 120 THR A CA 1
ATOM 894 C C . THR A 1 120 ? -3.24 17.344 2.572 1 98.44 120 THR A C 1
ATOM 896 O O . THR A 1 120 ? -3.436 18.375 3.209 1 98.44 120 THR A O 1
ATOM 899 N N . LEU A 1 121 ? -3.258 17.281 1.256 1 97.94 121 LEU A N 1
ATOM 900 C CA . LEU A 1 121 ? -3.748 18.406 0.463 1 97.94 121 LEU A CA 1
ATOM 901 C C . LEU A 1 121 ? -5.172 18.141 -0.017 1 97.94 121 LEU A C 1
ATOM 903 O O . LEU A 1 121 ? -5.758 18.969 -0.714 1 97.94 121 LEU A O 1
ATOM 907 N N . ASP A 1 122 ? -5.672 16.938 0.238 1 96.88 122 ASP A N 1
ATOM 908 C CA . ASP A 1 122 ? -7.082 16.656 -0.013 1 96.88 122 ASP A CA 1
ATOM 909 C C . ASP A 1 122 ? -7.961 17.188 1.112 1 96.88 122 ASP A C 1
ATOM 911 O O . ASP A 1 122 ? -8.594 16.422 1.836 1 96.88 122 ASP A O 1
ATOM 915 N N . ARG A 1 123 ? -8.008 18.422 1.146 1 97.31 123 ARG A N 1
ATOM 916 C CA . ARG A 1 123 ? -8.68 19.125 2.229 1 97.31 123 ARG A CA 1
ATOM 917 C C . ARG A 1 123 ? -10.164 18.797 2.258 1 97.31 123 ARG A C 1
ATOM 919 O O . ARG A 1 123 ? -10.727 18.531 3.322 1 97.31 123 ARG A O 1
ATOM 926 N N . ARG A 1 124 ? -10.758 18.797 1.143 1 96.56 124 ARG A N 1
ATOM 927 C CA . ARG A 1 124 ? -12.203 18.609 1.017 1 96.56 124 ARG A CA 1
ATOM 928 C C . ARG A 1 124 ? -12.648 17.297 1.648 1 96.56 124 ARG A C 1
ATOM 930 O O . ARG A 1 124 ? -13.531 17.281 2.51 1 96.56 124 ARG A O 1
ATOM 937 N N . ASP A 1 125 ? -12.031 16.234 1.35 1 97.75 125 ASP A N 1
ATOM 938 C CA . ASP A 1 125 ? -12.461 14.922 1.823 1 97.75 125 ASP A CA 1
ATOM 939 C C . ASP A 1 125 ? -12.211 14.773 3.322 1 97.75 125 ASP A C 1
ATOM 941 O O . ASP A 1 125 ? -13.078 14.305 4.059 1 97.75 125 ASP A O 1
ATOM 945 N N . PHE A 1 126 ? -11.062 15.273 3.809 1 98.19 126 PHE A N 1
ATOM 946 C CA . PHE A 1 126 ? -10.727 15.023 5.207 1 98.19 126 PHE A CA 1
ATOM 947 C C . PHE A 1 126 ? -11.422 16.031 6.113 1 98.19 126 PHE A C 1
ATOM 949 O O . PHE A 1 126 ? -11.516 15.82 7.324 1 98.19 126 PHE A O 1
ATOM 956 N N . ARG A 1 127 ? -11.906 17.109 5.562 1 97.94 127 ARG A N 1
ATOM 957 C CA . ARG A 1 127 ? -12.742 18 6.359 1 97.94 127 ARG A CA 1
ATOM 958 C C . ARG A 1 127 ? -14.164 17.469 6.469 1 97.94 127 ARG A C 1
ATOM 960 O O . ARG A 1 127 ? -14.883 17.812 7.41 1 97.94 127 ARG A O 1
ATOM 967 N N . ALA A 1 128 ? -14.547 16.672 5.539 1 98.12 128 ALA A N 1
ATOM 968 C CA . ALA A 1 128 ? -15.891 16.094 5.52 1 98.12 128 ALA A CA 1
ATOM 969 C C . ALA A 1 128 ? -15.969 14.844 6.379 1 98.12 128 ALA A C 1
ATOM 971 O O . ALA A 1 128 ? -17 14.578 7.008 1 98.12 128 ALA A O 1
ATOM 972 N N . VAL A 1 129 ? -14.914 14.039 6.449 1 98.38 129 VAL A N 1
ATOM 973 C CA . VAL A 1 129 ? -14.906 12.773 7.168 1 98.38 129 VAL A CA 1
ATOM 974 C C . VAL A 1 129 ? -14.703 13.023 8.664 1 98.38 129 VAL A C 1
ATOM 976 O O . VAL A 1 129 ? -13.805 13.766 9.055 1 98.38 129 VAL A O 1
ATOM 979 N N . ARG A 1 130 ? -15.492 12.43 9.516 1 97.88 130 ARG A N 1
ATOM 980 C CA . ARG A 1 130 ? -15.297 12.477 10.961 1 97.88 130 ARG A CA 1
ATOM 981 C C . ARG A 1 130 ? -14.336 11.383 11.414 1 97.88 130 ARG A C 1
ATOM 983 O O . ARG A 1 130 ? -14.477 10.219 11.023 1 97.88 130 ARG A O 1
ATOM 990 N N . PRO A 1 131 ? -13.32 11.82 12.25 1 98.06 131 PRO A N 1
ATOM 991 C CA . PRO A 1 131 ? -12.461 10.781 12.82 1 98.06 131 PRO A CA 1
ATOM 992 C C . PRO A 1 131 ? -13.25 9.711 13.57 1 98.06 131 PRO A C 1
ATOM 994 O O . PRO A 1 131 ? -14.344 9.984 14.078 1 98.06 131 PRO A O 1
ATOM 997 N N . LEU A 1 132 ? -12.609 8.555 13.492 1 96.69 132 LEU A N 1
ATOM 998 C CA . LEU A 1 132 ? -13.148 7.5 14.344 1 96.69 132 LEU A CA 1
ATOM 999 C C . LEU A 1 132 ? -12.68 7.672 15.789 1 96.69 132 LEU A C 1
ATOM 1001 O O . LEU A 1 132 ? -11.555 8.125 16.031 1 96.69 132 LEU A O 1
ATOM 1005 N N . GLY A 1 133 ? -13.492 7.539 16.672 1 93.25 133 GLY A N 1
ATOM 1006 C CA . GLY A 1 133 ? -13.102 7.668 18.062 1 93.25 133 GLY A CA 1
ATOM 1007 C C . GLY A 1 133 ? -13.617 8.938 18.719 1 93.25 133 GLY A C 1
ATOM 1008 O O . GLY A 1 133 ? -14.773 9.312 18.516 1 93.25 133 GLY A O 1
ATOM 1009 N N . ARG A 1 134 ? -12.633 9.633 19.406 1 95.69 134 ARG A N 1
ATOM 1010 C CA . ARG A 1 134 ? -13.094 10.68 20.312 1 95.69 134 ARG A CA 1
ATOM 1011 C C . ARG A 1 134 ? -13.07 12.047 19.625 1 95.69 134 ARG A C 1
ATOM 1013 O O . ARG A 1 134 ? -13.711 12.992 20.094 1 95.69 134 ARG A O 1
ATOM 1020 N N . HIS A 1 135 ? -12.32 12.172 18.578 1 96.44 135 HIS A N 1
ATOM 1021 C CA . HIS A 1 135 ? -12.156 13.477 17.953 1 96.44 135 HIS A CA 1
ATOM 1022 C C . HIS A 1 135 ? -13.367 13.836 17.094 1 96.44 135 HIS A C 1
ATOM 1024 O O . HIS A 1 135 ? -13.953 12.961 16.453 1 96.44 135 HIS A O 1
ATOM 1030 N N . LYS A 1 136 ? -13.672 15.117 17 1 96.69 136 LYS A N 1
ATOM 1031 C CA . LYS A 1 136 ? -14.875 15.562 16.312 1 96.69 136 LYS A CA 1
ATOM 1032 C C . LYS A 1 136 ? -14.594 15.867 14.844 1 96.69 136 LYS A C 1
ATOM 1034 O O . LYS A 1 136 ? -15.492 15.789 14 1 96.69 136 LYS A O 1
ATOM 1039 N N . ALA A 1 137 ? -13.336 16.297 14.578 1 97.62 137 ALA A N 1
ATOM 1040 C CA . ALA A 1 137 ? -12.93 16.625 13.219 1 97.62 137 ALA A CA 1
ATOM 1041 C C . ALA A 1 137 ? -11.43 16.438 13.031 1 97.62 137 ALA A C 1
ATOM 1043 O O . ALA A 1 137 ? -10.672 16.453 14 1 97.62 137 ALA A O 1
ATOM 1044 N N . PHE A 1 138 ? -11.094 16.25 11.812 1 97.88 138 PHE A N 1
ATOM 1045 C CA . PHE A 1 138 ? -9.672 16.203 11.508 1 97.88 138 PHE A CA 1
ATOM 1046 C C . PHE A 1 138 ? -9.07 17.594 11.469 1 97.88 138 PHE A C 1
ATOM 1048 O O . PHE A 1 138 ? -9.695 18.531 10.961 1 97.88 138 PHE A O 1
ATOM 1055 N N . ARG A 1 139 ? -7.875 17.719 12.047 1 97.69 139 ARG A N 1
ATOM 1056 C CA . ARG A 1 139 ? -6.996 18.828 11.711 1 97.69 139 ARG A CA 1
ATOM 1057 C C . ARG A 1 139 ? -6.191 18.531 10.445 1 97.69 139 ARG A C 1
ATOM 1059 O O . ARG A 1 139 ? -5.414 17.578 10.406 1 97.69 139 ARG A O 1
ATOM 1066 N N . VAL A 1 140 ? -6.449 19.375 9.492 1 98 140 VAL A N 1
ATOM 1067 C CA . VAL A 1 140 ? -5.812 19.172 8.195 1 98 140 VAL A CA 1
ATOM 1068 C C . VAL A 1 140 ? -4.543 20.016 8.109 1 98 140 VAL A C 1
ATOM 1070 O O . VAL A 1 140 ? -4.613 21.25 8.047 1 98 140 VAL A O 1
ATOM 1073 N N . LEU A 1 141 ? -3.498 19.266 8.102 1 97.5 141 LEU A N 1
ATOM 1074 C CA . LEU A 1 141 ? -2.193 19.922 8.023 1 97.5 141 LEU A CA 1
ATOM 1075 C C . LEU A 1 141 ? -1.716 20 6.578 1 97.5 141 LEU A C 1
ATOM 1077 O O . LEU A 1 141 ? -1.897 19.047 5.809 1 97.5 141 LEU A O 1
ATOM 1081 N N . PRO A 1 142 ? -1.1 21.172 6.145 1 95.5 142 PRO A N 1
ATOM 1082 C CA . PRO A 1 142 ? -0.509 22.203 6.992 1 95.5 142 PRO A CA 1
ATOM 1083 C C . PRO A 1 142 ? -1.474 23.359 7.281 1 95.5 142 PRO A C 1
ATOM 1085 O O . PRO A 1 142 ? -1.126 24.297 8.008 1 95.5 142 PRO A O 1
ATOM 1088 N N . ASP A 1 143 ? -2.705 23.312 6.785 1 94.56 143 ASP A N 1
ATOM 1089 C CA . ASP A 1 143 ? -3.613 24.453 6.852 1 94.56 143 ASP A CA 1
ATOM 1090 C C . ASP A 1 143 ? -3.93 24.828 8.297 1 94.56 143 ASP A C 1
ATOM 1092 O O . ASP A 1 143 ? -4.168 26 8.609 1 94.56 143 ASP A O 1
ATOM 1096 N N . ASP A 1 144 ? -3.975 23.875 9.164 1 92.06 144 ASP A N 1
ATOM 1097 C CA . ASP A 1 144 ? -4.426 24.078 10.539 1 92.06 144 ASP A CA 1
ATOM 1098 C C . ASP A 1 144 ? -3.24 24.125 11.5 1 92.06 144 ASP A C 1
ATOM 1100 O O . ASP A 1 144 ? -3.396 23.875 12.695 1 92.06 144 ASP A O 1
ATOM 1104 N N . LEU A 1 145 ? -2.094 24.5 11.086 1 80.62 145 LEU A N 1
ATOM 1105 C CA . LEU A 1 145 ? -0.95 24.766 11.953 1 80.62 145 LEU A CA 1
ATOM 1106 C C . LEU A 1 145 ? -1.135 26.078 12.711 1 80.62 145 LEU A C 1
ATOM 1108 O O . LEU A 1 145 ? -1.776 27 12.203 1 80.62 145 LEU A O 1
ATOM 1112 N N . PRO A 1 146 ? -0.632 26.141 14.102 1 70.56 146 PRO A N 1
ATOM 1113 C CA . PRO A 1 146 ? 0.193 25.203 14.867 1 70.56 146 PRO A CA 1
ATOM 1114 C C . PRO A 1 146 ? -0.624 24.078 15.492 1 70.56 146 PRO A C 1
ATOM 1116 O O . PRO A 1 146 ? -1.846 24.188 15.617 1 70.56 146 PRO A O 1
ATOM 1119 N N . LEU A 1 147 ? 0.099 22.906 15.562 1 64.94 147 LEU A N 1
ATOM 1120 C CA . LEU A 1 147 ? -0.511 21.719 16.141 1 64.94 147 LEU A CA 1
ATOM 1121 C C . LEU A 1 147 ? -0.939 21.969 17.578 1 64.94 147 LEU A C 1
ATOM 1123 O O . LEU A 1 147 ? -0.316 22.766 18.297 1 64.94 147 LEU A O 1
ATOM 1127 N N . MET B 1 1 ? 3.164 -27.156 2.957 1 77.19 1 MET B N 1
ATOM 1128 C CA . MET B 1 1 ? 2.26 -26.188 2.326 1 77.19 1 MET B CA 1
ATOM 1129 C C . MET B 1 1 ? 3.037 -25.016 1.737 1 77.19 1 MET B C 1
ATOM 1131 O O . MET B 1 1 ? 4.102 -24.656 2.24 1 77.19 1 MET B O 1
ATOM 1135 N N . ILE B 1 2 ? 2.66 -24.688 0.419 1 91.44 2 ILE B N 1
ATOM 1136 C CA . ILE B 1 2 ? 3.518 -23.75 -0.293 1 91.44 2 ILE B CA 1
ATOM 1137 C C . ILE B 1 2 ? 3.105 -22.312 0.041 1 91.44 2 ILE B C 1
ATOM 1139 O O . ILE B 1 2 ? 1.92 -22.031 0.234 1 91.44 2 ILE B O 1
ATOM 1143 N N . ILE B 1 3 ? 4.129 -21.531 0.234 1 97.38 3 ILE B N 1
ATOM 1144 C CA . ILE B 1 3 ? 3.906 -20.094 0.427 1 97.38 3 ILE B CA 1
ATOM 1145 C C . ILE B 1 3 ? 3.992 -19.375 -0.916 1 97.38 3 ILE B C 1
ATOM 1147 O O . ILE B 1 3 ? 4.926 -19.609 -1.69 1 97.38 3 ILE B O 1
ATOM 1151 N N . VAL B 1 4 ? 2.969 -18.562 -1.24 1 98.12 4 VAL B N 1
ATOM 1152 C CA . VAL B 1 4 ? 2.91 -17.828 -2.502 1 98.12 4 VAL B CA 1
ATOM 1153 C C . VAL B 1 4 ? 2.787 -16.328 -2.229 1 98.12 4 VAL B C 1
ATOM 1155 O O . VAL B 1 4 ? 1.964 -15.906 -1.413 1 98.12 4 VAL B O 1
ATOM 1158 N N . VAL B 1 5 ? 3.646 -15.547 -2.865 1 98.56 5 VAL B N 1
ATOM 1159 C CA . VAL B 1 5 ? 3.494 -14.094 -2.822 1 98.56 5 VAL B CA 1
ATOM 1160 C C . VAL B 1 5 ? 2.543 -13.641 -3.928 1 98.56 5 VAL B C 1
ATOM 1162 O O . VAL B 1 5 ? 2.701 -14.031 -5.09 1 98.56 5 VAL B O 1
ATOM 1165 N N . ALA B 1 6 ? 1.546 -12.883 -3.564 1 98.5 6 ALA B N 1
ATOM 1166 C CA . ALA B 1 6 ? 0.563 -12.414 -4.539 1 98.5 6 ALA B CA 1
ATOM 1167 C C . ALA B 1 6 ? 0.944 -11.039 -5.082 1 98.5 6 ALA B C 1
ATOM 1169 O O . ALA B 1 6 ? 1.347 -10.148 -4.32 1 98.5 6 ALA B O 1
ATOM 1170 N N . ASP B 1 7 ? 0.865 -10.898 -6.34 1 98.31 7 ASP B N 1
ATOM 1171 C CA . ASP B 1 7 ? 0.952 -9.594 -7 1 98.31 7 ASP B CA 1
ATOM 1172 C C . ASP B 1 7 ? -0.429 -9.102 -7.426 1 98.31 7 ASP B C 1
ATOM 1174 O 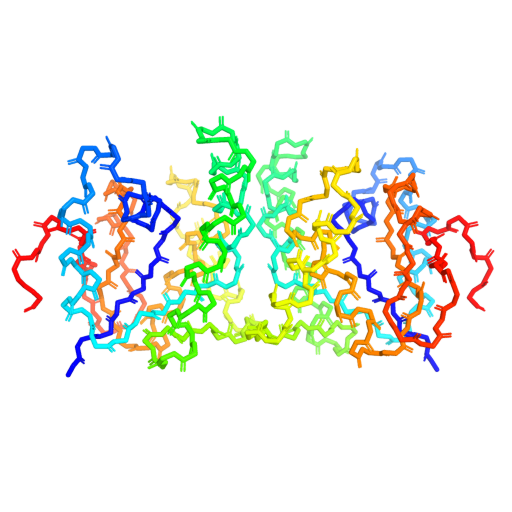O . ASP B 1 7 ? -1.396 -9.867 -7.418 1 98.31 7 ASP B O 1
ATOM 1178 N N . THR B 1 8 ? -0.518 -7.812 -7.777 1 97.88 8 THR B N 1
ATOM 1179 C CA . THR B 1 8 ? -1.808 -7.188 -8.055 1 97.88 8 THR B CA 1
ATOM 1180 C C . THR B 1 8 ? -2.508 -7.883 -9.219 1 97.88 8 THR B C 1
ATOM 1182 O O . THR B 1 8 ? -3.688 -8.227 -9.125 1 97.88 8 THR B O 1
ATOM 1185 N N . SER B 1 9 ? -1.746 -8.156 -10.305 1 97.62 9 SER B N 1
ATOM 1186 C CA . SER B 1 9 ? -2.354 -8.711 -11.508 1 97.62 9 SER B CA 1
ATOM 1187 C C . SER B 1 9 ? -2.902 -10.109 -11.25 1 97.62 9 SER B C 1
ATOM 1189 O O . SER B 1 9 ? -3.984 -10.453 -11.727 1 97.62 9 SER B O 1
ATOM 1191 N N . GLY B 1 10 ? -2.158 -10.93 -10.492 1 97.88 10 GLY B N 1
ATOM 1192 C CA . GLY B 1 10 ? -2.623 -12.266 -10.156 1 97.88 10 GLY B CA 1
ATOM 1193 C C . GLY B 1 10 ? -3.863 -12.258 -9.281 1 97.88 10 GLY B C 1
ATOM 1194 O O . GLY B 1 10 ? -4.789 -13.047 -9.5 1 97.88 10 GLY B O 1
ATOM 1195 N N . LEU B 1 11 ? -3.877 -11.406 -8.32 1 97.31 11 LEU B N 1
ATOM 1196 C CA . LEU B 1 11 ? -5.02 -11.32 -7.422 1 97.31 11 LEU B CA 1
ATOM 1197 C C . LEU B 1 11 ? -6.258 -10.82 -8.156 1 97.31 11 LEU B C 1
ATOM 1199 O O . LEU B 1 11 ? -7.363 -11.312 -7.934 1 97.31 11 LEU B O 1
ATOM 1203 N N . LEU B 1 12 ? -6.059 -9.789 -9 1 97.38 12 LEU B N 1
ATOM 1204 C CA . LEU B 1 12 ? -7.168 -9.266 -9.789 1 97.38 12 LEU B CA 1
ATOM 1205 C C . LEU B 1 12 ? -7.785 -10.359 -10.656 1 97.38 12 LEU B C 1
ATOM 1207 O O . LEU B 1 12 ? -9.008 -10.453 -10.766 1 97.38 12 LEU B O 1
ATOM 1211 N N . ALA B 1 13 ? -6.938 -11.18 -11.266 1 97.75 13 ALA B N 1
ATOM 1212 C CA . ALA B 1 13 ? -7.422 -12.289 -12.07 1 97.75 13 ALA B CA 1
ATOM 1213 C C . ALA B 1 13 ? -8.258 -13.258 -11.234 1 97.75 13 ALA B C 1
ATOM 1215 O O . ALA B 1 13 ? -9.273 -13.766 -11.703 1 97.75 13 ALA B O 1
ATOM 1216 N N . ALA B 1 14 ? -7.859 -13.5 -10.023 1 96.44 14 ALA B N 1
ATOM 1217 C CA . ALA B 1 14 ? -8.562 -14.43 -9.148 1 96.44 14 ALA B CA 1
ATOM 1218 C C . ALA B 1 14 ? -9.883 -13.836 -8.656 1 96.44 14 ALA B C 1
ATOM 1220 O O . ALA B 1 14 ? -10.859 -14.562 -8.469 1 96.44 14 ALA B O 1
ATOM 1221 N N . LEU B 1 15 ? -9.898 -12.539 -8.484 1 94.75 15 LEU B N 1
ATOM 1222 C CA . LEU B 1 15 ? -11.055 -11.875 -7.883 1 94.75 15 LEU B CA 1
ATOM 1223 C C . LEU B 1 15 ? -12.094 -11.539 -8.945 1 94.75 15 LEU B C 1
ATOM 1225 O O . LEU B 1 15 ? -13.266 -11.336 -8.625 1 94.75 15 LEU B O 1
ATOM 1229 N N . ASP B 1 16 ? -11.719 -11.375 -10.18 1 96.5 16 ASP B N 1
ATOM 1230 C CA . ASP B 1 16 ? -12.602 -11.062 -11.297 1 96.5 16 ASP B CA 1
ATOM 1231 C C . ASP B 1 16 ? -13.086 -12.336 -11.984 1 96.5 16 ASP B C 1
ATOM 1233 O O . ASP B 1 16 ? -12.391 -12.891 -12.836 1 96.5 16 ASP B O 1
ATOM 1237 N N . SER B 1 17 ? -14.289 -12.727 -11.766 1 94.94 17 SER B N 1
ATOM 1238 C CA . SER B 1 17 ? -14.836 -13.984 -12.273 1 94.94 17 SER B CA 1
ATOM 1239 C C . SER B 1 17 ? -14.898 -13.992 -13.797 1 94.94 17 SER B C 1
ATOM 1241 O O . SER B 1 17 ? -15.016 -15.055 -14.414 1 94.94 17 SER B O 1
ATOM 1243 N N . THR B 1 18 ? -14.82 -12.828 -14.438 1 95.94 18 THR B N 1
ATOM 1244 C CA . THR B 1 18 ? -14.922 -12.75 -15.891 1 95.94 18 THR B CA 1
ATOM 1245 C C . THR B 1 18 ? -13.531 -12.719 -16.516 1 95.94 18 THR B C 1
ATOM 1247 O O . THR B 1 18 ? -13.406 -12.711 -17.75 1 95.94 18 THR B O 1
ATOM 1250 N N . HIS B 1 19 ? -12.531 -12.656 -15.688 1 96.5 19 HIS B N 1
ATOM 1251 C CA . HIS B 1 19 ? -11.172 -12.625 -16.203 1 96.5 19 HIS B CA 1
ATOM 1252 C C . HIS B 1 19 ? -10.797 -13.953 -16.844 1 96.5 19 HIS B C 1
ATOM 1254 O O . HIS B 1 19 ? -11.078 -15.023 -16.297 1 96.5 19 HIS B O 1
ATOM 1260 N N . PRO B 1 20 ? -10.18 -13.977 -18.031 1 97.19 20 PRO B N 1
ATOM 1261 C CA . PRO B 1 20 ? -9.828 -15.211 -18.719 1 97.19 20 PRO B CA 1
ATOM 1262 C C . PRO B 1 20 ? -8.953 -16.141 -17.875 1 97.19 20 PRO B C 1
ATOM 1264 O O . PRO B 1 20 ? -9.016 -17.359 -18.016 1 97.19 20 PRO B O 1
ATOM 1267 N N . GLU B 1 21 ? -8.18 -15.578 -16.984 1 97.19 21 GLU B N 1
ATOM 1268 C CA . GLU B 1 21 ? -7.262 -16.359 -16.172 1 97.19 21 GLU B CA 1
ATOM 1269 C C . GLU B 1 21 ? -7.844 -16.641 -14.781 1 97.19 21 GLU B C 1
ATOM 1271 O O . GLU B 1 21 ? -7.129 -17.062 -13.875 1 97.19 21 GLU B O 1
ATOM 1276 N N . ASN B 1 22 ? -9.102 -16.344 -14.555 1 98.06 22 ASN B N 1
ATOM 1277 C CA . ASN B 1 22 ? -9.719 -16.469 -13.242 1 98.06 22 ASN B CA 1
ATOM 1278 C C . ASN B 1 22 ? -9.555 -17.875 -12.672 1 98.06 22 ASN B C 1
ATOM 1280 O O . ASN B 1 22 ? -9.055 -18.047 -11.562 1 98.06 22 ASN B O 1
ATOM 1284 N N . ALA B 1 23 ? -9.914 -18.891 -13.438 1 97.38 23 ALA B N 1
ATOM 1285 C CA . ALA B 1 23 ? -9.875 -20.266 -12.961 1 97.38 23 ALA B CA 1
ATOM 1286 C C . ALA B 1 23 ? -8.453 -20.672 -12.586 1 97.38 23 ALA B C 1
ATOM 1288 O O . ALA B 1 23 ? -8.227 -21.25 -11.516 1 97.38 23 ALA B O 1
ATOM 1289 N N . ALA B 1 24 ? -7.5 -20.359 -13.43 1 96.88 24 ALA B N 1
ATOM 1290 C CA . ALA B 1 24 ? -6.105 -20.734 -13.188 1 96.88 24 ALA B CA 1
ATOM 1291 C C . ALA B 1 24 ? -5.547 -19.984 -11.977 1 96.88 24 ALA B C 1
ATOM 1293 O O . ALA B 1 24 ? -4.82 -20.578 -11.164 1 96.88 24 ALA B O 1
ATOM 1294 N N . ALA B 1 25 ? -5.859 -18.719 -11.82 1 97.5 25 ALA B N 1
ATOM 1295 C CA . ALA B 1 25 ? -5.402 -17.922 -10.68 1 97.5 25 ALA B CA 1
ATOM 1296 C C . ALA B 1 25 ? -6.016 -18.453 -9.383 1 97.5 25 ALA B C 1
ATOM 1298 O O . ALA B 1 25 ? -5.328 -18.547 -8.359 1 97.5 25 ALA B O 1
ATOM 1299 N N . THR B 1 26 ? -7.277 -18.781 -9.461 1 96.25 26 THR B N 1
ATOM 1300 C CA . THR B 1 26 ? -7.977 -19.312 -8.297 1 96.25 26 THR B CA 1
ATOM 1301 C C . THR B 1 26 ? -7.371 -20.656 -7.879 1 96.25 26 THR B C 1
ATOM 1303 O O . THR B 1 26 ? -7.203 -20.922 -6.688 1 96.25 26 THR B O 1
ATOM 1306 N N . GLU B 1 27 ? -7.078 -21.438 -8.773 1 95.62 27 GLU B N 1
ATOM 1307 C CA . GLU B 1 27 ? -6.43 -22.719 -8.492 1 95.62 27 GLU B CA 1
ATOM 1308 C C . GLU B 1 27 ? -5.082 -22.516 -7.809 1 95.62 27 GLU B C 1
ATOM 1310 O O . GLU B 1 27 ? -4.734 -23.25 -6.879 1 95.62 27 GLU B O 1
ATOM 1315 N N . ALA B 1 28 ? -4.32 -21.547 -8.281 1 95.38 28 ALA B N 1
ATOM 1316 C CA . ALA B 1 28 ? -3.027 -21.234 -7.68 1 95.38 28 ALA B CA 1
ATOM 1317 C C . ALA B 1 28 ? -3.191 -20.797 -6.223 1 95.38 28 ALA B C 1
ATOM 1319 O O . ALA B 1 28 ? -2.414 -21.219 -5.359 1 95.38 28 ALA B O 1
ATOM 1320 N N . ILE B 1 29 ? -4.164 -19.984 -5.965 1 95.25 29 ILE B N 1
ATOM 1321 C CA . ILE B 1 29 ? -4.438 -19.516 -4.605 1 95.25 29 ILE B CA 1
ATOM 1322 C C . ILE B 1 29 ? -4.852 -20.703 -3.732 1 95.25 29 ILE B C 1
ATOM 1324 O O . ILE B 1 29 ? -4.406 -20.828 -2.59 1 95.25 29 ILE B O 1
ATOM 1328 N N . GLN B 1 30 ? -5.656 -21.578 -4.277 1 92.81 30 GLN B N 1
ATOM 1329 C CA . GLN B 1 30 ? -6.125 -22.75 -3.531 1 92.81 30 GLN B CA 1
ATOM 1330 C C . GLN B 1 30 ? -4.973 -23.688 -3.207 1 92.81 30 GLN B C 1
ATOM 1332 O O . GLN B 1 30 ? -4.965 -24.328 -2.152 1 92.81 30 GLN B O 1
ATOM 1337 N N . ALA B 1 31 ? -4.031 -23.656 -4.09 1 92.31 31 ALA B N 1
ATOM 1338 C CA . ALA B 1 31 ? -2.881 -24.547 -3.904 1 92.31 31 ALA B CA 1
ATOM 1339 C C . ALA B 1 31 ? -1.907 -23.969 -2.879 1 92.31 31 ALA B C 1
ATOM 1341 O O . ALA B 1 31 ? -1.077 -24.688 -2.326 1 92.31 31 ALA B O 1
ATOM 1342 N N . ALA B 1 32 ? -2.029 -22.719 -2.639 1 93.75 32 ALA B N 1
ATOM 1343 C CA . ALA B 1 32 ? -1.136 -22.062 -1.688 1 93.75 32 ALA B CA 1
ATOM 1344 C C . ALA B 1 32 ? -1.533 -22.391 -0.249 1 93.75 32 ALA B C 1
ATOM 1346 O O . ALA B 1 32 ? -2.713 -22.328 0.105 1 93.75 32 ALA B O 1
ATOM 1347 N N . GLY B 1 33 ? -0.628 -22.859 0.517 1 92.88 33 GLY B N 1
ATOM 1348 C CA . GLY B 1 33 ? -0.877 -22.953 1.946 1 92.88 33 GLY B CA 1
ATOM 1349 C C . GLY B 1 33 ? -1.046 -21.609 2.619 1 92.88 33 GLY B C 1
ATOM 1350 O O . GLY B 1 33 ? -1.863 -21.469 3.531 1 92.88 33 GLY B O 1
ATOM 1351 N N . LEU B 1 34 ? -0.242 -20.703 2.25 1 96.88 34 LEU B N 1
ATOM 1352 C CA . LEU B 1 34 ? -0.275 -19.328 2.723 1 96.88 34 LEU B CA 1
ATOM 1353 C C . LEU B 1 34 ? -0.068 -18.359 1.57 1 96.88 34 LEU B C 1
ATOM 1355 O O . LEU B 1 34 ? 0.825 -18.547 0.741 1 96.88 34 LEU B O 1
ATOM 1359 N N . LEU B 1 35 ? -0.963 -17.469 1.475 1 98 35 LEU B N 1
ATOM 1360 C CA . LEU B 1 35 ? -0.822 -16.375 0.529 1 98 35 LEU B CA 1
ATOM 1361 C C . LEU B 1 35 ? -0.27 -15.125 1.22 1 98 35 LEU B C 1
ATOM 1363 O O . LEU B 1 35 ? -0.876 -14.617 2.162 1 98 35 LEU B O 1
ATOM 1367 N N . VAL B 1 36 ? 0.931 -14.688 0.826 1 98.56 36 VAL B N 1
ATOM 1368 C CA . VAL B 1 36 ? 1.535 -13.477 1.365 1 98.56 36 VAL B CA 1
ATOM 1369 C C . VAL B 1 36 ? 1.188 -12.281 0.473 1 98.56 36 VAL B C 1
ATOM 1371 O O . VAL B 1 36 ? 1.438 -12.312 -0.734 1 98.56 36 VAL B O 1
ATOM 1374 N N . MET B 1 37 ? 0.572 -11.305 1.033 1 98.31 37 MET B N 1
ATOM 1375 C CA . MET B 1 37 ? 0.158 -10.109 0.303 1 98.31 37 MET B CA 1
ATOM 1376 C C . MET B 1 37 ? 0.794 -8.859 0.9 1 98.31 37 MET B C 1
ATOM 1378 O O . MET B 1 37 ? 0.593 -8.555 2.078 1 98.31 37 MET B O 1
ATOM 1382 N N . SER B 1 38 ? 1.6 -8.164 0.045 1 98.62 38 SER B N 1
ATOM 1383 C CA . SER B 1 38 ? 2.094 -6.855 0.46 1 98.62 38 SER B CA 1
ATOM 1384 C C . SER B 1 38 ? 0.946 -5.871 0.661 1 98.62 38 SER B C 1
ATOM 1386 O O . SER B 1 38 ? 0.045 -5.781 -0.175 1 98.62 38 SER B O 1
ATOM 1388 N N . PRO B 1 39 ? 0.999 -5.086 1.743 1 98.69 39 PRO B N 1
ATOM 1389 C CA . PRO B 1 39 ? -0.051 -4.074 1.89 1 98.69 39 PRO B CA 1
ATOM 1390 C C . PRO B 1 39 ? -0.023 -3.031 0.775 1 98.69 39 PRO B C 1
ATOM 1392 O O . PRO B 1 39 ? -1.03 -2.363 0.524 1 98.69 39 PRO B O 1
ATOM 1395 N N . LEU B 1 40 ? 1.125 -2.83 0.083 1 98.69 40 LEU B N 1
ATOM 1396 C CA . LEU B 1 40 ? 1.2 -1.892 -1.032 1 98.69 40 LEU B CA 1
ATOM 1397 C C . LEU B 1 40 ? 0.21 -2.27 -2.129 1 98.69 40 LEU B C 1
ATOM 1399 O O . LEU B 1 40 ? -0.38 -1.396 -2.766 1 98.69 40 LEU B O 1
ATOM 1403 N N . LEU B 1 41 ? 0.005 -3.533 -2.332 1 97.75 41 LEU B N 1
ATOM 1404 C CA . LEU B 1 41 ? -0.798 -3.99 -3.459 1 97.75 41 LEU B CA 1
ATOM 1405 C C . LEU B 1 41 ? -2.268 -3.637 -3.26 1 97.75 41 LEU B C 1
ATOM 1407 O O . LEU B 1 41 ? -3.039 -3.607 -4.223 1 97.75 41 LEU B O 1
ATOM 1411 N N . LEU B 1 42 ? -2.674 -3.406 -1.948 1 98.31 42 LEU B N 1
ATOM 1412 C CA . LEU B 1 42 ? -4.066 -3.076 -1.664 1 98.31 42 LEU B CA 1
ATOM 1413 C C . LEU B 1 42 ? -4.48 -1.801 -2.389 1 98.31 42 LEU B C 1
ATOM 1415 O O . LEU B 1 42 ? -5.59 -1.717 -2.92 1 98.31 42 LEU B O 1
ATOM 1419 N N . ALA B 1 43 ? -3.566 -0.812 -2.385 1 97.88 43 ALA B N 1
ATOM 1420 C CA . ALA B 1 43 ? -3.869 0.446 -3.062 1 97.88 43 ALA B CA 1
ATOM 1421 C C . ALA B 1 43 ? -3.992 0.241 -4.57 1 97.88 43 ALA B C 1
ATOM 1423 O O . ALA B 1 43 ? -4.902 0.782 -5.203 1 97.88 43 ALA B O 1
ATOM 1424 N N . GLU B 1 44 ? -3.111 -0.546 -5.145 1 97.12 44 GLU B N 1
ATOM 1425 C CA . GLU B 1 44 ? -3.15 -0.853 -6.574 1 97.12 44 GLU B CA 1
ATOM 1426 C C . GLU B 1 44 ? -4.406 -1.64 -6.934 1 97.12 44 GLU B C 1
ATOM 1428 O O . GLU B 1 44 ? -5.066 -1.345 -7.934 1 97.12 44 GLU B O 1
ATOM 1433 N N . LEU B 1 45 ? -4.648 -2.635 -6.152 1 97.5 45 LEU B N 1
ATOM 1434 C CA . LEU B 1 45 ? -5.84 -3.449 -6.367 1 97.5 45 LEU B CA 1
ATOM 1435 C C . LEU B 1 45 ? -7.098 -2.588 -6.348 1 97.5 45 LEU B C 1
ATOM 1437 O O . LEU B 1 45 ? -7.949 -2.709 -7.23 1 97.5 45 LEU B O 1
ATOM 1441 N N . ASP B 1 46 ? -7.219 -1.697 -5.359 1 98.19 46 ASP B N 1
ATOM 1442 C CA . ASP B 1 46 ? -8.367 -0.811 -5.242 1 98.19 46 ASP B CA 1
ATOM 1443 C C . ASP B 1 46 ? -8.5 0.082 -6.477 1 98.19 46 ASP B C 1
ATOM 1445 O O . ASP B 1 46 ? -9.594 0.232 -7.027 1 98.19 46 ASP B O 1
ATOM 1449 N N . HIS B 1 47 ? -7.395 0.626 -6.898 1 97 47 HIS B N 1
ATOM 1450 C CA . HIS B 1 47 ? -7.383 1.525 -8.047 1 97 47 HIS B CA 1
ATOM 1451 C C . HIS B 1 47 ? -7.773 0.793 -9.328 1 97 47 HIS B C 1
ATOM 1453 O O . HIS B 1 47 ? -8.664 1.24 -10.055 1 97 47 HIS B O 1
ATOM 1459 N N . VAL B 1 48 ? -7.207 -0.311 -9.594 1 96.69 48 VAL B N 1
ATOM 1460 C CA . VAL B 1 48 ? -7.426 -1.045 -10.836 1 96.69 48 VAL B CA 1
ATOM 1461 C C . VAL B 1 48 ? -8.836 -1.636 -10.852 1 96.69 48 VAL B C 1
ATOM 1463 O O . VAL B 1 48 ? -9.539 -1.563 -11.859 1 96.69 48 VAL B O 1
ATOM 1466 N N . ALA B 1 49 ? -9.227 -2.26 -9.703 1 97.38 49 ALA B N 1
ATOM 1467 C CA . ALA B 1 49 ? -10.57 -2.826 -9.625 1 97.38 49 ALA B CA 1
ATOM 1468 C C . ALA B 1 49 ? -11.633 -1.753 -9.844 1 97.38 49 ALA B C 1
ATOM 1470 O O . ALA B 1 49 ? -12.617 -1.98 -10.555 1 97.38 49 ALA B O 1
ATOM 1471 N N . THR B 1 50 ? -11.43 -0.564 -9.242 1 97.19 50 THR B N 1
ATOM 1472 C CA . THR B 1 50 ? -12.375 0.533 -9.438 1 97.19 50 THR B CA 1
ATOM 1473 C C . THR B 1 50 ? -12.445 0.933 -10.906 1 97.19 50 THR B C 1
ATOM 1475 O O . THR B 1 50 ? -13.539 1.092 -11.453 1 97.19 50 THR B O 1
ATOM 1478 N N . ARG B 1 51 ? -11.297 1.044 -11.5 1 96.38 51 ARG B N 1
ATOM 1479 C CA . ARG B 1 51 ? -11.211 1.506 -12.883 1 96.38 51 ARG B CA 1
ATOM 1480 C C . ARG B 1 51 ? -11.797 0.475 -13.836 1 96.38 51 ARG B C 1
ATOM 1482 O O . ARG B 1 51 ? -12.539 0.826 -14.758 1 96.38 51 ARG B O 1
ATOM 1489 N N . GLU B 1 52 ? -11.57 -0.809 -13.609 1 95.62 52 GLU B N 1
ATOM 1490 C CA . GLU B 1 52 ? -11.875 -1.847 -14.586 1 95.62 52 GLU B CA 1
ATOM 1491 C C . GLU B 1 52 ? -13.211 -2.52 -14.281 1 95.62 52 GLU B C 1
ATOM 1493 O O . GLU B 1 52 ? -13.898 -2.984 -15.188 1 95.62 52 GLU B O 1
ATOM 1498 N N . LEU B 1 53 ? -13.492 -2.623 -12.992 1 95.62 53 LEU B N 1
ATOM 1499 C CA . LEU B 1 53 ? -14.641 -3.432 -12.609 1 95.62 53 LEU B CA 1
ATOM 1500 C C . LEU B 1 53 ? -15.703 -2.578 -11.93 1 95.62 53 LEU B C 1
ATOM 1502 O O . LEU B 1 53 ? -16.828 -3.027 -11.734 1 95.62 53 LEU B O 1
ATOM 1506 N N . GLY B 1 54 ? -15.398 -1.37 -11.594 1 95.75 54 GLY B N 1
ATOM 1507 C CA . GLY B 1 54 ? -16.328 -0.479 -10.906 1 95.75 54 GLY B CA 1
ATOM 1508 C C . GLY B 1 54 ? -16.125 -0.455 -9.398 1 95.75 54 GLY B C 1
ATOM 1509 O O . GLY B 1 54 ? -15.484 -1.349 -8.844 1 95.75 54 GLY B O 1
ATOM 1510 N N . ARG B 1 55 ? -16.672 0.534 -8.773 1 94.94 55 ARG B N 1
ATOM 1511 C CA . ARG B 1 55 ? -16.469 0.82 -7.352 1 94.94 55 ARG B CA 1
ATOM 1512 C C . ARG B 1 55 ? -17 -0.322 -6.488 1 94.94 55 ARG B C 1
ATOM 1514 O O . ARG B 1 55 ? -16.359 -0.71 -5.508 1 94.94 55 ARG B O 1
ATOM 1521 N N . GLU B 1 56 ? -18.172 -0.865 -6.793 1 95.06 56 GLU B N 1
ATOM 1522 C CA . GLU B 1 56 ? -18.75 -1.953 -6.016 1 95.06 56 GLU B CA 1
ATOM 1523 C C . GLU B 1 56 ? -17.859 -3.188 -6.031 1 95.06 56 GLU B C 1
ATOM 1525 O O . GLU B 1 56 ? -17.703 -3.859 -5.008 1 95.06 56 GLU B O 1
ATOM 1530 N N . ALA B 1 57 ? -17.281 -3.48 -7.156 1 94.94 57 ALA B N 1
ATOM 1531 C CA . ALA B 1 57 ? -16.375 -4.609 -7.277 1 94.94 57 ALA B CA 1
ATOM 1532 C C . ALA B 1 57 ? -15.109 -4.391 -6.445 1 94.94 57 ALA B C 1
ATOM 1534 O O . ALA B 1 57 ? -14.586 -5.328 -5.844 1 94.94 57 ALA B O 1
ATOM 1535 N N . ALA B 1 58 ? -14.609 -3.17 -6.434 1 96.31 58 ALA B N 1
ATOM 1536 C CA . ALA B 1 58 ? -13.438 -2.832 -5.629 1 96.31 58 ALA B CA 1
ATOM 1537 C C . ALA B 1 58 ? -13.711 -3.035 -4.145 1 96.31 58 ALA B C 1
ATOM 1539 O O . ALA B 1 58 ? -12.875 -3.574 -3.416 1 96.31 58 ALA B O 1
ATOM 1540 N N . LEU B 1 59 ? -14.898 -2.615 -3.674 1 97 59 LEU B N 1
ATOM 1541 C CA . LEU B 1 59 ? -15.305 -2.82 -2.287 1 97 59 LEU B CA 1
ATOM 1542 C C . LEU B 1 59 ? -15.406 -4.309 -1.965 1 97 59 LEU B C 1
ATOM 1544 O O . LEU B 1 59 ? -14.906 -4.758 -0.931 1 97 59 LEU B O 1
ATOM 1548 N N . SER B 1 60 ? -15.961 -5.031 -2.871 1 96.81 60 SER B N 1
ATOM 1549 C CA . SER B 1 60 ? -16.125 -6.469 -2.684 1 96.81 60 SER B CA 1
ATOM 1550 C C . SER B 1 60 ? -14.773 -7.172 -2.625 1 96.81 60 SER B C 1
ATOM 1552 O O . SER B 1 60 ? -14.602 -8.133 -1.867 1 96.81 60 SER B O 1
ATOM 1554 N N . ALA B 1 61 ? -13.859 -6.742 -3.439 1 96.81 61 ALA B N 1
ATOM 1555 C CA . ALA B 1 61 ? -12.516 -7.32 -3.449 1 96.81 61 ALA B CA 1
ATOM 1556 C C . ALA B 1 61 ? -11.852 -7.195 -2.08 1 96.81 61 ALA B C 1
ATOM 1558 O O . ALA B 1 61 ? -11.234 -8.141 -1.593 1 96.81 61 ALA B O 1
ATOM 1559 N N . VAL B 1 62 ? -11.969 -6.055 -1.447 1 97.75 62 VAL B N 1
ATOM 1560 C CA . VAL B 1 62 ? -11.391 -5.824 -0.129 1 97.75 62 VAL B CA 1
ATOM 1561 C C . VAL B 1 62 ? -12.086 -6.711 0.903 1 97.75 62 VAL B C 1
ATOM 1563 O O . VAL B 1 62 ? -11.438 -7.254 1.802 1 97.75 62 VAL B O 1
ATOM 1566 N N . ASP B 1 63 ? -13.391 -6.887 0.746 1 97.44 63 ASP B N 1
ATOM 1567 C CA . ASP B 1 63 ? -14.125 -7.77 1.644 1 97.44 63 ASP B CA 1
ATOM 1568 C C . ASP B 1 63 ? -13.648 -9.211 1.507 1 97.44 63 ASP B C 1
ATOM 1570 O O . ASP B 1 63 ? -13.539 -9.93 2.502 1 97.44 63 ASP B O 1
ATOM 1574 N N . ASP B 1 64 ? -13.398 -9.625 0.282 1 96 64 ASP B N 1
ATOM 1575 C CA . ASP B 1 64 ? -12.875 -10.969 0.051 1 96 64 ASP B CA 1
ATOM 1576 C C . ASP B 1 64 ? -11.516 -11.148 0.714 1 96 64 ASP B C 1
ATOM 1578 O O . ASP B 1 64 ? -11.258 -12.172 1.356 1 96 64 ASP B O 1
ATOM 1582 N N . ILE B 1 65 ? -10.703 -10.172 0.599 1 96.94 65 ILE B N 1
ATOM 1583 C CA . ILE B 1 65 ? -9.375 -10.219 1.206 1 96.94 65 ILE B CA 1
ATOM 1584 C C . ILE B 1 65 ? -9.508 -10.297 2.727 1 96.94 65 ILE B C 1
ATOM 1586 O O . ILE B 1 65 ? -8.82 -11.086 3.375 1 96.94 65 ILE B O 1
ATOM 1590 N N . ARG B 1 66 ? -10.398 -9.508 3.295 1 97.69 66 ARG B N 1
ATOM 1591 C CA . ARG B 1 66 ? -10.641 -9.562 4.734 1 97.69 66 ARG B CA 1
ATOM 1592 C C . ARG B 1 66 ? -11.07 -10.961 5.168 1 97.69 66 ARG B C 1
ATOM 1594 O O . ARG B 1 66 ? -10.609 -11.461 6.195 1 97.69 66 ARG B O 1
ATOM 1601 N N . HIS B 1 67 ? -11.906 -11.523 4.355 1 96.25 67 HIS B N 1
ATOM 1602 C CA . HIS B 1 67 ? -12.367 -12.875 4.652 1 96.25 67 HIS B CA 1
ATOM 1603 C C . HIS B 1 67 ? -11.211 -13.867 4.652 1 96.25 67 HIS B C 1
ATOM 1605 O O . HIS B 1 67 ? -11.102 -14.695 5.562 1 96.25 67 HIS B O 1
ATOM 1611 N N . TRP B 1 68 ? -10.352 -13.734 3.666 1 95.25 68 TRP B N 1
ATOM 1612 C CA . TRP B 1 68 ? -9.18 -14.609 3.592 1 95.25 68 TRP B CA 1
ATOM 1613 C C . TRP B 1 68 ? -8.266 -14.398 4.797 1 95.25 68 TRP B C 1
ATOM 1615 O O . TRP B 1 68 ? -7.723 -15.352 5.344 1 95.25 68 TRP B O 1
ATOM 1625 N N . MET B 1 69 ? -8.102 -13.164 5.227 1 96.75 69 MET B N 1
ATOM 1626 C CA . MET B 1 69 ? -7.27 -12.844 6.383 1 96.75 69 MET B CA 1
ATOM 1627 C C . MET B 1 69 ? -7.82 -13.5 7.645 1 96.75 69 MET B C 1
ATOM 1629 O O . MET B 1 69 ? -7.07 -14.094 8.422 1 96.75 69 MET B O 1
ATOM 1633 N N . ARG B 1 70 ? -9.07 -13.43 7.793 1 96.06 70 ARG B N 1
ATOM 1634 C CA . ARG B 1 70 ? -9.719 -13.977 8.977 1 96.06 70 ARG B CA 1
ATOM 1635 C C . ARG B 1 70 ? -9.555 -15.492 9.039 1 96.06 70 ARG B C 1
ATOM 1637 O O . ARG B 1 70 ? -9.453 -16.062 10.125 1 96.06 70 ARG B O 1
ATOM 1644 N N . ARG B 1 71 ? -9.516 -16.094 7.914 1 95 71 ARG B N 1
ATOM 1645 C CA . ARG B 1 71 ? -9.414 -17.547 7.84 1 95 71 ARG B CA 1
ATOM 1646 C C . ARG B 1 71 ? -7.969 -18 7.969 1 95 71 ARG B C 1
ATOM 1648 O O . ARG B 1 71 ? -7.684 -19.203 7.926 1 95 71 ARG B O 1
ATOM 1655 N N . GLY B 1 72 ? -7.062 -17.109 8.062 1 95 72 GLY B N 1
ATOM 1656 C CA . GLY B 1 72 ? -5.656 -17.453 8.227 1 95 72 GLY B CA 1
ATOM 1657 C C . GLY B 1 72 ? -4.984 -17.859 6.934 1 95 72 GLY B C 1
ATOM 1658 O O . GLY B 1 72 ? -3.889 -18.422 6.945 1 95 72 GLY B O 1
ATOM 1659 N N . ARG B 1 73 ? -5.574 -17.531 5.777 1 95.06 73 ARG B N 1
ATOM 1660 C CA . ARG B 1 73 ? -5.07 -17.906 4.465 1 95.06 73 ARG B CA 1
ATOM 1661 C C . ARG B 1 73 ? -4.117 -16.844 3.916 1 95.06 73 ARG B C 1
ATOM 1663 O O . ARG B 1 73 ? -3.332 -17.125 3.006 1 95.06 73 ARG B O 1
ATOM 1670 N N . VAL B 1 74 ? -4.23 -15.672 4.484 1 97.06 74 VAL B N 1
ATOM 1671 C CA . VAL B 1 74 ? -3.443 -14.555 3.967 1 97.06 74 VAL B CA 1
ATOM 1672 C C . VAL B 1 74 ? -2.586 -13.969 5.082 1 97.06 74 VAL B C 1
ATOM 1674 O O . VAL B 1 74 ? -3.057 -13.789 6.211 1 97.06 74 VAL B O 1
ATOM 1677 N N . SER B 1 75 ? -1.355 -13.82 4.797 1 97.19 75 SER B N 1
ATOM 1678 C CA . SER B 1 75 ? -0.471 -13.008 5.621 1 97.19 75 SER B CA 1
ATOM 1679 C C . SER B 1 75 ? -0.189 -11.656 4.969 1 97.19 75 SER B C 1
ATOM 1681 O O . SER B 1 75 ? 0.096 -11.594 3.77 1 97.19 75 SER B O 1
ATOM 1683 N N . MET B 1 76 ? -0.36 -10.555 5.68 1 98.25 76 MET B N 1
ATOM 1684 C CA . MET B 1 76 ? 0.007 -9.211 5.254 1 98.25 76 MET B CA 1
ATOM 1685 C C . MET B 1 76 ? 1.08 -8.625 6.164 1 98.25 76 MET B C 1
ATOM 1687 O O . MET B 1 76 ? 0.767 -7.918 7.125 1 98.25 76 MET B O 1
ATOM 1691 N N . PRO B 1 77 ? 2.303 -8.766 5.867 1 98.06 77 PRO B N 1
ATOM 1692 C CA . PRO B 1 77 ? 3.385 -8.414 6.789 1 98.06 77 PRO B CA 1
ATOM 1693 C C . PRO B 1 77 ? 3.619 -6.91 6.875 1 98.06 77 PRO B C 1
ATOM 1695 O O . PRO B 1 77 ? 3.311 -6.176 5.934 1 98.06 77 PRO B O 1
ATOM 1698 N N . GLU B 1 78 ? 4.105 -6.504 8.062 1 98.19 78 GLU B N 1
ATOM 1699 C CA . GLU B 1 78 ? 4.637 -5.148 8.195 1 98.19 78 GLU B CA 1
ATOM 1700 C C . GLU B 1 78 ? 5.766 -4.898 7.195 1 98.19 78 GLU B C 1
ATOM 1702 O O . GLU B 1 78 ? 6.613 -5.766 6.98 1 98.19 78 GLU B O 1
ATOM 1707 N N . ILE B 1 79 ? 5.75 -3.75 6.555 1 98.62 79 ILE B N 1
ATOM 1708 C CA . ILE B 1 79 ? 6.836 -3.371 5.664 1 98.62 79 ILE B CA 1
ATOM 1709 C C . ILE B 1 79 ? 7.898 -2.596 6.441 1 98.62 79 ILE B C 1
ATOM 1711 O O . ILE B 1 79 ? 7.617 -1.526 6.988 1 98.62 79 ILE B O 1
ATOM 1715 N N . THR B 1 80 ? 9.07 -3.113 6.492 1 98.25 80 THR B N 1
ATOM 1716 C CA . THR B 1 80 ? 10.156 -2.555 7.293 1 98.25 80 THR B CA 1
ATOM 1717 C C . THR B 1 80 ? 11.133 -1.783 6.414 1 98.25 80 THR B C 1
ATOM 1719 O O . THR B 1 80 ? 11.055 -1.844 5.188 1 98.25 80 THR B O 1
ATOM 17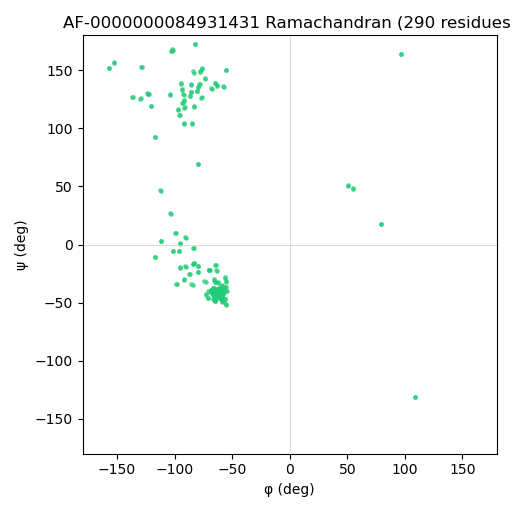22 N N . GLU B 1 81 ? 11.984 -1.05 7.109 1 98.31 81 GLU B N 1
ATOM 1723 C CA . GLU B 1 81 ? 13.062 -0.365 6.40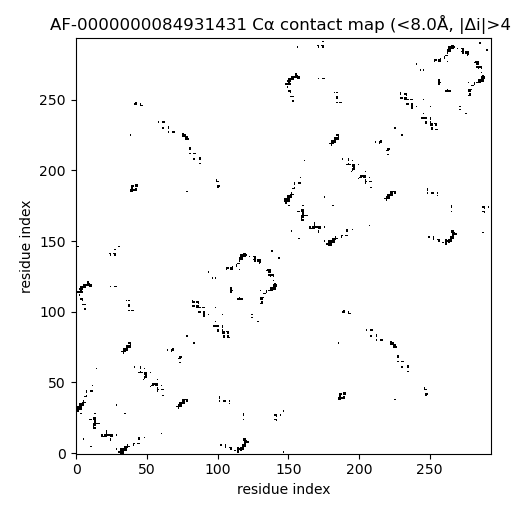2 1 98.31 81 GLU B CA 1
ATOM 1724 C C . GLU B 1 81 ? 13.906 -1.349 5.594 1 98.31 81 GLU B C 1
ATOM 1726 O O . GLU B 1 81 ? 14.328 -1.038 4.48 1 98.31 81 GLU B O 1
ATOM 1731 N N . ASP B 1 82 ? 14.109 -2.561 6.129 1 98.12 82 ASP B N 1
ATOM 1732 C CA . ASP B 1 82 ? 14.883 -3.586 5.438 1 98.12 82 ASP B CA 1
ATOM 1733 C C . ASP B 1 82 ? 14.195 -4.016 4.145 1 98.12 82 ASP B C 1
ATOM 1735 O O . ASP B 1 82 ? 14.852 -4.238 3.127 1 98.12 82 ASP B O 1
ATOM 1739 N N . HIS B 1 83 ? 12.875 -4.176 4.168 1 98.69 83 HIS B N 1
ATOM 1740 C CA . HIS B 1 83 ? 12.133 -4.508 2.957 1 98.69 83 HIS B CA 1
ATOM 1741 C C . HIS B 1 83 ? 12.305 -3.432 1.889 1 98.69 83 HIS B C 1
ATOM 1743 O O . HIS B 1 83 ? 12.539 -3.746 0.719 1 98.69 83 HIS B O 1
ATOM 1749 N N . LEU B 1 84 ? 12.195 -2.174 2.318 1 98.69 84 LEU B N 1
ATOM 1750 C CA . LEU B 1 84 ? 12.328 -1.069 1.374 1 98.69 84 LEU B CA 1
ATOM 1751 C C . LEU B 1 84 ? 13.75 -0.98 0.835 1 98.69 84 LEU B C 1
ATOM 1753 O O . LEU B 1 84 ? 13.953 -0.677 -0.343 1 98.69 84 LEU B O 1
ATOM 1757 N N . GLY B 1 85 ? 14.688 -1.204 1.755 1 98.62 85 GLY B N 1
ATOM 1758 C CA . GLY B 1 85 ? 16.062 -1.244 1.3 1 98.62 85 GLY B CA 1
ATOM 1759 C C . GLY B 1 85 ? 16.312 -2.303 0.242 1 98.62 85 GLY B C 1
ATOM 1760 O O . GLY B 1 85 ? 16.922 -2.023 -0.792 1 98.62 85 GLY B O 1
ATOM 1761 N N . ALA B 1 86 ? 15.875 -3.52 0.462 1 98.69 86 ALA B N 1
ATOM 1762 C CA . ALA B 1 86 ? 16 -4.605 -0.504 1 98.69 86 ALA B CA 1
ATOM 1763 C C . ALA B 1 86 ? 15.281 -4.27 -1.808 1 98.69 86 ALA B C 1
ATOM 1765 O O . ALA B 1 86 ? 15.805 -4.527 -2.896 1 98.69 86 ALA B O 1
ATOM 1766 N N . ALA B 1 87 ? 14.094 -3.697 -1.694 1 98.62 87 ALA B N 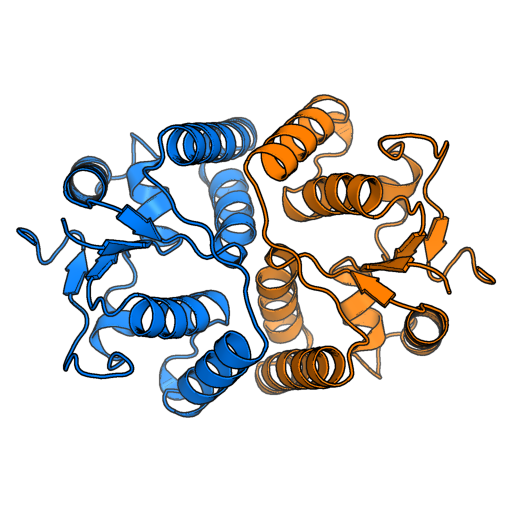1
ATOM 1767 C CA . ALA B 1 87 ? 13.312 -3.314 -2.867 1 98.62 87 ALA B CA 1
ATOM 1768 C C . ALA B 1 87 ? 14.062 -2.295 -3.719 1 98.62 87 ALA B C 1
ATOM 1770 O O . ALA B 1 87 ? 14.094 -2.4 -4.945 1 98.62 87 ALA B O 1
ATOM 1771 N N . GLN B 1 88 ? 14.664 -1.317 -3.055 1 98.25 88 GLN B N 1
ATOM 1772 C CA . GLN B 1 88 ? 15.43 -0.297 -3.76 1 98.25 88 GLN B CA 1
ATOM 1773 C C . GLN B 1 88 ? 16.625 -0.912 -4.492 1 98.25 88 GLN B C 1
ATOM 1775 O O . GLN B 1 88 ? 16.922 -0.535 -5.629 1 98.25 88 GLN B O 1
ATOM 1780 N N . MET B 1 89 ? 17.281 -1.808 -3.838 1 98.12 89 MET B N 1
ATOM 1781 C CA . MET B 1 89 ? 18.406 -2.494 -4.457 1 98.12 89 MET B CA 1
ATOM 1782 C C . MET B 1 89 ? 17.969 -3.24 -5.715 1 98.12 89 MET B C 1
ATOM 1784 O O . MET B 1 89 ? 18.656 -3.201 -6.738 1 98.12 89 MET B O 1
ATOM 1788 N N . ILE B 1 90 ? 16.859 -3.877 -5.688 1 98.19 90 ILE B N 1
ATOM 1789 C CA . ILE B 1 90 ? 16.312 -4.633 -6.812 1 98.19 90 ILE B CA 1
ATOM 1790 C C . ILE B 1 90 ? 15.961 -3.684 -7.953 1 98.19 90 ILE B C 1
ATOM 1792 O O . ILE B 1 90 ? 16.266 -3.963 -9.117 1 98.19 90 ILE B O 1
ATOM 1796 N N . ARG B 1 91 ? 15.273 -2.592 -7.633 1 98.06 91 ARG B N 1
ATOM 1797 C CA . ARG B 1 91 ? 14.867 -1.633 -8.656 1 98.06 91 ARG B CA 1
ATOM 1798 C C . ARG B 1 91 ? 16.078 -1.046 -9.367 1 98.06 91 ARG B C 1
ATOM 1800 O O . ARG B 1 91 ? 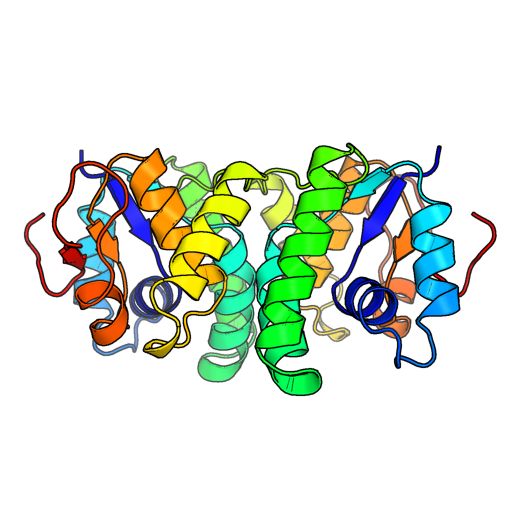16.047 -0.796 -10.57 1 98.06 91 ARG B O 1
ATOM 1807 N N . LEU B 1 92 ? 17.141 -0.82 -8.625 1 97.19 92 LEU B N 1
ATOM 1808 C CA . LEU B 1 92 ? 18.375 -0.288 -9.203 1 97.19 92 LEU B CA 1
ATOM 1809 C C . LEU B 1 92 ? 19.078 -1.348 -10.039 1 97.19 92 LEU B C 1
ATOM 1811 O O . LEU B 1 92 ? 19.578 -1.056 -11.133 1 97.19 92 LEU B O 1
ATOM 1815 N N . ARG B 1 93 ? 19.141 -2.568 -9.523 1 97.31 93 ARG B N 1
ATOM 1816 C CA . ARG B 1 93 ? 19.797 -3.674 -10.211 1 97.31 93 ARG B CA 1
ATOM 1817 C C . ARG B 1 93 ? 19.109 -3.965 -11.547 1 97.31 93 ARG B C 1
ATOM 1819 O O . ARG B 1 93 ? 19.781 -4.285 -12.531 1 97.31 93 ARG B O 1
ATOM 1826 N N . TYR B 1 94 ? 17.766 -3.871 -11.609 1 97.75 94 TYR B N 1
ATOM 1827 C CA . TYR B 1 94 ? 17 -4.172 -12.812 1 97.75 94 TYR B CA 1
ATOM 1828 C C . TYR B 1 94 ? 16.344 -2.912 -13.375 1 97.75 94 TYR B C 1
ATOM 1830 O O . TYR B 1 94 ? 15.156 -2.902 -13.68 1 97.75 94 TYR B O 1
ATOM 1838 N N . ALA B 1 95 ? 17.094 -1.886 -13.469 1 96.31 95 ALA B N 1
ATOM 1839 C CA . ALA B 1 95 ? 16.609 -0.571 -13.883 1 96.31 95 ALA B CA 1
ATOM 1840 C C . ALA B 1 95 ? 15.914 -0.643 -15.242 1 96.31 95 ALA B C 1
ATOM 1842 O O . ALA B 1 95 ? 14.93 0.065 -15.477 1 96.31 95 ALA B O 1
ATOM 1843 N N . ALA B 1 96 ? 16.344 -1.545 -16.125 1 96.38 96 ALA B N 1
ATOM 1844 C CA . ALA B 1 96 ? 15.82 -1.657 -17.484 1 96.38 96 ALA B CA 1
ATOM 1845 C C . ALA B 1 96 ? 14.391 -2.197 -17.469 1 96.38 96 ALA B C 1
ATOM 1847 O O . ALA B 1 96 ? 13.625 -1.958 -18.406 1 96.38 96 ALA B O 1
ATOM 1848 N N . LEU B 1 97 ? 13.992 -2.891 -16.391 1 96.94 97 LEU B N 1
ATOM 1849 C CA . LEU B 1 97 ? 12.656 -3.479 -16.281 1 96.94 97 LEU B CA 1
ATOM 1850 C C . LEU B 1 97 ? 11.648 -2.451 -15.781 1 96.94 97 LEU B C 1
ATOM 1852 O O . LEU B 1 97 ? 10.438 -2.67 -15.875 1 96.94 97 LEU B O 1
ATOM 1856 N N . ASP B 1 98 ? 12.109 -1.339 -15.195 1 95.81 98 ASP B N 1
ATOM 1857 C CA . ASP B 1 98 ? 11.273 -0.255 -14.688 1 95.81 98 ASP B CA 1
ATOM 1858 C C . ASP B 1 98 ? 10.234 -0.779 -13.703 1 95.81 98 ASP B C 1
ATOM 1860 O O . ASP B 1 98 ? 9.047 -0.478 -13.828 1 95.81 98 ASP B O 1
ATOM 1864 N N . LEU B 1 99 ? 10.711 -1.595 -12.742 1 97.19 99 LEU B N 1
ATOM 1865 C CA . LEU B 1 99 ? 9.82 -2.148 -11.727 1 97.19 99 LEU B CA 1
ATOM 1866 C C . LEU B 1 99 ? 9.258 -1.043 -10.844 1 97.19 99 LEU B C 1
ATOM 1868 O O . LEU B 1 99 ? 9.977 -0.118 -10.453 1 97.19 99 LEU B O 1
ATOM 1872 N N . ASP B 1 100 ? 7.973 -1.168 -10.523 1 97.5 100 ASP B N 1
ATOM 1873 C CA . ASP B 1 100 ? 7.457 -0.244 -9.516 1 97.5 100 ASP B CA 1
ATOM 1874 C C . ASP B 1 100 ? 7.777 -0.735 -8.102 1 97.5 100 ASP B C 1
ATOM 1876 O O . ASP B 1 100 ? 8.367 -1.803 -7.93 1 97.5 100 ASP B O 1
ATOM 1880 N N . LEU B 1 101 ? 7.504 0.053 -7.145 1 98.5 101 LEU B N 1
ATOM 1881 C CA . LEU B 1 101 ? 7.879 -0.265 -5.77 1 98.5 101 LEU B CA 1
ATOM 1882 C C . LEU B 1 101 ? 7.156 -1.517 -5.285 1 98.5 101 LEU B C 1
ATOM 1884 O O . LEU B 1 101 ? 7.727 -2.318 -4.539 1 98.5 101 LEU B O 1
ATOM 1888 N N . THR B 1 102 ? 5.867 -1.71 -5.66 1 98.56 102 THR B N 1
ATOM 1889 C CA . THR B 1 102 ? 5.09 -2.875 -5.246 1 98.56 102 THR B CA 1
ATOM 1890 C C . THR B 1 102 ? 5.742 -4.16 -5.746 1 98.56 102 THR B C 1
ATOM 1892 O O . THR B 1 102 ? 5.918 -5.113 -4.98 1 98.56 102 THR B O 1
ATOM 1895 N N . ASP B 1 103 ? 6.168 -4.176 -7.008 1 98.38 103 ASP B N 1
ATOM 1896 C CA . ASP B 1 103 ? 6.848 -5.34 -7.57 1 98.38 103 ASP B CA 1
ATOM 1897 C C . ASP B 1 103 ? 8.125 -5.66 -6.793 1 98.38 103 ASP B C 1
ATOM 1899 O O . ASP B 1 103 ? 8.375 -6.816 -6.457 1 98.38 103 ASP B O 1
ATOM 1903 N N . ALA B 1 104 ? 8.891 -4.668 -6.531 1 98.69 104 ALA B N 1
ATOM 1904 C CA . ALA B 1 104 ? 10.172 -4.855 -5.859 1 98.69 104 ALA B CA 1
ATOM 1905 C C . ALA B 1 104 ? 9.977 -5.328 -4.422 1 98.69 104 ALA B C 1
ATOM 1907 O O . ALA B 1 104 ? 10.734 -6.156 -3.924 1 98.69 104 ALA B O 1
ATOM 1908 N N . VAL B 1 105 ? 8.984 -4.836 -3.744 1 98.81 105 VAL B N 1
ATOM 1909 C CA . VAL B 1 105 ? 8.672 -5.262 -2.383 1 98.81 105 VAL B CA 1
ATOM 1910 C C . VAL B 1 105 ? 8.227 -6.723 -2.391 1 98.81 105 VAL B C 1
ATOM 1912 O O . VAL B 1 105 ? 8.539 -7.477 -1.468 1 98.81 105 VAL B O 1
ATOM 1915 N N . ASN B 1 106 ? 7.465 -7.121 -3.424 1 98.81 106 ASN B N 1
ATOM 1916 C CA . ASN B 1 106 ? 7.09 -8.523 -3.553 1 98.81 106 ASN B CA 1
ATOM 1917 C C . ASN B 1 106 ? 8.32 -9.43 -3.609 1 98.81 106 ASN B C 1
ATOM 1919 O O . ASN B 1 106 ? 8.328 -10.516 -3.027 1 98.81 106 ASN B O 1
ATOM 1923 N N . VAL B 1 107 ? 9.367 -8.969 -4.293 1 98.81 107 VAL B N 1
ATOM 1924 C CA . VAL B 1 107 ? 10.602 -9.734 -4.367 1 98.81 107 VAL B CA 1
ATOM 1925 C C . VAL B 1 107 ? 11.242 -9.828 -2.982 1 98.81 107 VAL B C 1
ATOM 1927 O O . VAL B 1 107 ? 11.688 -10.906 -2.57 1 98.81 107 VAL B O 1
ATOM 1930 N N . ALA B 1 108 ? 11.281 -8.75 -2.24 1 98.81 108 ALA B N 1
ATOM 1931 C CA . ALA B 1 108 ? 11.82 -8.734 -0.884 1 98.81 108 ALA B CA 1
ATOM 1932 C C . ALA B 1 108 ? 11.031 -9.664 0.032 1 98.81 108 ALA B C 1
ATOM 1934 O O . ALA B 1 108 ? 11.609 -10.398 0.837 1 98.81 108 ALA B O 1
ATOM 1935 N N . LEU B 1 109 ? 9.711 -9.656 -0.099 1 98.75 109 LEU B N 1
ATOM 1936 C CA . LEU B 1 109 ? 8.867 -10.5 0.735 1 98.75 109 LEU B CA 1
ATOM 1937 C C . LEU B 1 109 ? 9.062 -11.977 0.391 1 98.75 109 LEU B C 1
ATOM 1939 O O . LEU B 1 109 ? 9.008 -12.836 1.272 1 98.75 109 LEU B O 1
ATOM 1943 N N . ALA B 1 110 ? 9.195 -12.227 -0.935 1 98.62 110 ALA B N 1
ATOM 1944 C CA . ALA B 1 110 ? 9.477 -13.609 -1.327 1 98.62 110 ALA B CA 1
ATOM 1945 C C . ALA B 1 110 ? 10.711 -14.141 -0.616 1 98.62 110 ALA B C 1
ATOM 1947 O O . ALA B 1 110 ? 10.734 -15.297 -0.173 1 98.62 110 ALA B O 1
ATOM 1948 N N . ALA B 1 111 ? 11.719 -13.32 -0.485 1 98.44 111 ALA B N 1
ATOM 1949 C CA . ALA B 1 111 ? 12.945 -13.703 0.209 1 98.44 111 ALA B CA 1
ATOM 1950 C C . ALA B 1 111 ? 12.688 -13.945 1.692 1 98.44 111 ALA B C 1
ATOM 1952 O O . ALA B 1 111 ? 13.164 -14.93 2.26 1 98.44 111 ALA B O 1
ATOM 1953 N N . GLU B 1 112 ? 11.984 -13.078 2.299 1 98.19 112 GLU B N 1
ATOM 1954 C CA . GLU B 1 112 ? 11.688 -13.203 3.723 1 98.19 112 GLU B CA 1
ATOM 1955 C C . GLU B 1 112 ? 10.938 -14.5 4.016 1 98.19 112 GLU B C 1
ATOM 1957 O O . GLU B 1 112 ? 11.219 -15.172 5.012 1 98.19 112 GLU B O 1
ATOM 1962 N N . TYR B 1 113 ? 10 -14.828 3.166 1 98 113 TYR B N 1
ATOM 1963 C CA . TYR B 1 113 ? 9.172 -16 3.389 1 98 113 TYR B CA 1
ATOM 1964 C C . TYR B 1 113 ? 9.797 -17.234 2.75 1 98 113 TYR B C 1
ATOM 1966 O O . TYR B 1 113 ? 9.18 -18.297 2.703 1 98 113 TYR B O 1
ATOM 1974 N N . ASP B 1 114 ? 11.008 -17.109 2.207 1 97.69 114 ASP B N 1
ATOM 1975 C CA . ASP B 1 114 ? 11.797 -18.172 1.598 1 97.69 114 ASP B CA 1
ATOM 1976 C C . ASP B 1 114 ? 10.969 -18.938 0.565 1 97.69 114 ASP B C 1
ATOM 1978 O O . ASP B 1 114 ? 10.859 -20.172 0.635 1 97.69 114 ASP B O 1
ATOM 1982 N N . THR B 1 115 ? 10.344 -18.172 -0.347 1 97.81 115 THR B N 1
ATOM 1983 C CA . THR B 1 115 ? 9.57 -18.781 -1.426 1 97.81 115 THR B CA 1
ATOM 1984 C C . THR B 1 115 ? 9.984 -18.203 -2.777 1 97.81 115 THR B C 1
ATOM 1986 O O . THR B 1 115 ? 10.484 -17.078 -2.854 1 97.81 115 THR B O 1
ATOM 1989 N N . ASP B 1 116 ? 9.812 -18.969 -3.803 1 97.5 116 ASP B N 1
ATOM 1990 C CA . ASP B 1 116 ? 10.047 -18.531 -5.172 1 97.5 116 ASP B CA 1
ATOM 1991 C C . ASP B 1 116 ? 8.734 -18.453 -5.957 1 97.5 116 ASP B C 1
ATOM 1993 O O . ASP B 1 116 ? 8.742 -18.203 -7.164 1 97.5 116 ASP B O 1
ATOM 1997 N N . ALA B 1 117 ? 7.598 -18.719 -5.273 1 97.94 117 ALA B N 1
ATOM 1998 C CA . ALA B 1 117 ? 6.305 -18.75 -5.953 1 97.94 117 ALA B CA 1
ATOM 1999 C C . ALA B 1 117 ? 5.633 -17.391 -5.91 1 97.94 117 ALA B C 1
ATOM 2001 O O . ALA B 1 117 ? 5.457 -16.812 -4.832 1 97.94 117 ALA B O 1
ATOM 2002 N N . ILE B 1 118 ? 5.305 -16.875 -7.047 1 98.38 118 ILE B N 1
ATOM 2003 C CA . ILE B 1 118 ? 4.629 -15.586 -7.148 1 98.38 118 ILE B CA 1
ATOM 2004 C C . ILE B 1 118 ? 3.396 -15.719 -8.039 1 98.38 118 ILE B C 1
ATOM 2006 O O . ILE B 1 118 ? 3.473 -16.266 -9.141 1 98.38 118 ILE B O 1
ATOM 2010 N N . LEU B 1 119 ? 2.287 -15.336 -7.543 1 98.44 119 LEU B N 1
ATOM 2011 C CA . LEU B 1 119 ? 1.053 -15.258 -8.32 1 98.44 119 LEU B CA 1
ATOM 2012 C C . LEU B 1 119 ? 0.959 -13.922 -9.055 1 98.44 119 LEU B C 1
ATOM 2014 O O . LEU B 1 119 ? 0.702 -12.891 -8.438 1 98.44 119 LEU B O 1
ATOM 2018 N N . THR B 1 120 ? 1.199 -13.922 -10.359 1 98.44 120 THR B N 1
ATOM 2019 C CA . THR B 1 120 ? 1.261 -12.695 -11.141 1 98.44 120 THR B CA 1
ATOM 2020 C C . THR B 1 120 ? 0.989 -12.977 -12.617 1 98.44 120 THR B C 1
ATOM 2022 O O . THR B 1 120 ? 1.227 -14.086 -13.094 1 98.44 120 THR B O 1
ATOM 2025 N N . LEU B 1 121 ? 0.451 -11.984 -13.305 1 97.88 121 LEU B N 1
ATOM 2026 C CA . LEU B 1 121 ? 0.323 -12.07 -14.75 1 97.88 121 LEU B CA 1
ATOM 2027 C C . LEU B 1 121 ? 1.424 -11.273 -15.445 1 97.88 121 LEU B C 1
ATOM 2029 O O . LEU B 1 121 ? 1.474 -11.211 -16.672 1 97.88 121 LEU B O 1
ATOM 2033 N N . ASP B 1 122 ? 2.221 -10.547 -14.633 1 96.81 122 ASP B N 1
ATOM 2034 C CA . ASP B 1 122 ? 3.412 -9.891 -15.172 1 96.81 122 ASP B CA 1
ATOM 2035 C C . ASP B 1 122 ? 4.559 -10.891 -15.328 1 96.81 122 ASP B C 1
ATOM 2037 O O . ASP B 1 122 ? 5.586 -10.773 -14.656 1 96.81 122 ASP B O 1
ATOM 2041 N N . ARG B 1 123 ? 4.371 -11.719 -16.219 1 97.25 123 ARG B N 1
ATOM 2042 C CA . ARG B 1 123 ? 5.281 -12.844 -16.422 1 97.25 123 ARG B CA 1
ATOM 2043 C C . ARG B 1 123 ? 6.676 -12.352 -16.812 1 97.25 123 ARG B C 1
ATOM 2045 O O . ARG B 1 123 ? 7.676 -12.828 -16.266 1 97.25 123 ARG B O 1
ATOM 2052 N N . ARG B 1 124 ? 6.727 -11.438 -17.656 1 96.56 124 ARG B N 1
ATOM 2053 C CA . ARG B 1 124 ? 7.984 -10.953 -18.219 1 96.56 124 ARG B CA 1
ATOM 2054 C C . ARG B 1 124 ? 8.906 -10.438 -17.109 1 96.56 124 ARG B C 1
ATOM 2056 O O . ARG B 1 124 ? 10.055 -10.867 -17.016 1 96.56 124 ARG B O 1
ATOM 2063 N N . ASP B 1 125 ? 8.438 -9.633 -16.266 1 97.75 125 ASP B N 1
ATOM 2064 C CA . ASP B 1 125 ? 9.273 -9.008 -15.242 1 97.75 125 ASP B CA 1
ATOM 2065 C C . ASP B 1 125 ? 9.727 -10.031 -14.203 1 97.75 125 ASP B C 1
ATOM 2067 O O . ASP B 1 125 ? 10.898 -10.07 -13.828 1 97.75 125 ASP B O 1
ATOM 2071 N N . PHE B 1 126 ? 8.82 -10.938 -13.797 1 98.19 126 PHE B N 1
ATOM 2072 C CA . PHE B 1 126 ? 9.18 -11.844 -12.703 1 98.19 126 PHE B CA 1
ATOM 2073 C C . PHE B 1 126 ? 9.977 -13.023 -13.227 1 98.19 126 PHE B C 1
ATOM 2075 O O . PHE B 1 126 ? 10.617 -13.734 -12.453 1 98.19 126 PHE B O 1
ATOM 2082 N N . ARG B 1 127 ? 9.953 -13.258 -14.516 1 97.94 127 ARG B N 1
ATOM 2083 C CA . ARG B 1 127 ? 10.852 -14.258 -15.078 1 97.94 127 ARG B CA 1
ATOM 2084 C C . ARG B 1 127 ? 12.258 -13.703 -15.25 1 97.94 127 ARG B C 1
ATOM 2086 O O . ARG B 1 127 ? 13.234 -14.453 -15.273 1 97.94 127 ARG B O 1
ATOM 2093 N N . ALA B 1 128 ? 12.359 -12.422 -15.344 1 98.12 128 ALA B N 1
ATOM 2094 C CA . ALA B 1 128 ? 13.656 -11.766 -15.523 1 98.12 128 ALA B CA 1
ATOM 2095 C C . ALA B 1 128 ? 14.344 -11.523 -14.18 1 98.12 128 ALA B C 1
ATOM 2097 O O . ALA B 1 128 ? 15.57 -11.609 -14.078 1 98.12 128 ALA B O 1
ATOM 2098 N N . VAL B 1 129 ? 13.594 -11.242 -13.117 1 98.44 129 VAL B N 1
ATOM 2099 C CA . VAL B 1 129 ? 14.148 -10.914 -11.805 1 98.44 129 VAL B CA 1
ATOM 2100 C C . VAL B 1 129 ? 14.555 -12.195 -11.078 1 98.44 129 VAL B C 1
ATOM 2102 O O . VAL B 1 129 ? 13.781 -13.148 -11.016 1 98.44 129 VAL B O 1
ATOM 2105 N N . ARG B 1 130 ? 15.734 -12.242 -10.516 1 97.88 130 ARG B N 1
ATOM 2106 C CA . ARG B 1 130 ? 16.172 -13.344 -9.664 1 97.88 130 ARG B CA 1
ATOM 2107 C C . ARG B 1 130 ? 15.734 -13.133 -8.219 1 97.88 130 ARG B C 1
ATOM 2109 O O . ARG B 1 130 ? 15.914 -12.055 -7.66 1 97.88 130 ARG B O 1
ATOM 2116 N N . PRO B 1 131 ? 15.109 -14.234 -7.641 1 98.06 131 PRO B N 1
ATOM 2117 C CA . PRO B 1 131 ? 14.789 -14.117 -6.215 1 98.06 131 PRO B CA 1
ATOM 2118 C C . PRO B 1 131 ? 16.016 -13.789 -5.367 1 98.06 131 PRO B C 1
ATOM 2120 O O . PRO B 1 131 ? 17.141 -14.109 -5.75 1 98.06 131 PRO B O 1
ATOM 2123 N N . LEU B 1 132 ? 15.656 -13.086 -4.301 1 96.69 132 LEU B N 1
ATOM 2124 C CA . LEU B 1 132 ? 16.703 -12.883 -3.307 1 96.69 132 LEU B CA 1
ATOM 2125 C C . LEU B 1 132 ? 16.875 -14.125 -2.441 1 96.69 132 LEU B C 1
ATOM 2127 O O . LEU B 1 132 ? 15.906 -14.836 -2.156 1 96.69 132 LEU B O 1
ATOM 2131 N N . GLY B 1 133 ? 18 -14.523 -2.203 1 93.25 133 GLY B N 1
ATOM 2132 C CA . GLY B 1 133 ? 18.234 -15.688 -1.362 1 93.25 133 GLY B CA 1
ATOM 2133 C C . GLY B 1 133 ? 18.719 -16.891 -2.139 1 93.25 133 GLY B C 1
ATOM 2134 O O . GLY B 1 133 ? 19.578 -16.766 -3.016 1 93.25 133 GLY B O 1
ATOM 2135 N N . ARG B 1 134 ? 18 -18.062 -1.83 1 95.75 134 ARG B N 1
ATOM 2136 C CA . ARG B 1 134 ? 18.594 -19.312 -2.285 1 95.75 134 ARG B CA 1
ATOM 2137 C C . ARG B 1 134 ? 18 -19.734 -3.627 1 95.75 134 ARG B C 1
ATOM 2139 O O . ARG B 1 134 ? 18.578 -20.578 -4.324 1 95.75 134 ARG B O 1
ATOM 2146 N N . HIS B 1 135 ? 16.859 -19.219 -3.979 1 96.5 135 HIS B N 1
ATOM 2147 C CA . HIS B 1 135 ? 16.188 -19.672 -5.191 1 96.5 135 HIS B CA 1
ATOM 2148 C C . HIS B 1 135 ? 16.828 -19.047 -6.434 1 96.5 135 HIS B C 1
ATOM 2150 O O . HIS B 1 135 ? 17.25 -17.891 -6.41 1 96.5 135 HIS B O 1
ATOM 2156 N N . LYS B 1 136 ? 16.797 -19.781 -7.539 1 96.69 136 LYS B N 1
ATOM 2157 C CA . LYS B 1 136 ? 17.484 -19.359 -8.758 1 96.69 136 LYS B CA 1
ATOM 2158 C C . LYS B 1 136 ? 16.547 -18.562 -9.656 1 96.69 136 LYS B C 1
ATOM 2160 O O . LYS B 1 136 ? 16.984 -17.719 -10.453 1 96.69 136 LYS B O 1
ATOM 2165 N N . ALA B 1 137 ? 15.242 -18.906 -9.578 1 97.62 137 ALA B N 1
ATOM 2166 C CA . ALA B 1 137 ? 14.234 -18.234 -10.398 1 97.62 137 ALA B CA 1
ATOM 2167 C C . ALA B 1 137 ? 12.867 -18.266 -9.719 1 97.62 137 ALA B C 1
ATOM 2169 O O . ALA B 1 137 ? 12.602 -19.125 -8.875 1 97.62 137 ALA B O 1
ATOM 2170 N N . PHE B 1 138 ? 12.086 -17.328 -10.117 1 97.88 138 PHE B N 1
ATOM 2171 C CA . PHE B 1 138 ? 10.711 -17.359 -9.633 1 97.88 138 PHE B CA 1
ATOM 2172 C C . PHE B 1 138 ? 9.883 -18.375 -10.406 1 97.88 138 PHE B C 1
ATOM 2174 O O . PHE B 1 138 ? 10.031 -18.516 -11.617 1 97.88 138 PHE B O 1
ATOM 2181 N N . ARG B 1 139 ? 9.055 -19.109 -9.656 1 97.69 139 ARG B N 1
ATOM 2182 C CA . ARG B 1 139 ? 7.91 -19.781 -10.266 1 97.69 139 ARG B CA 1
ATOM 2183 C C . ARG B 1 139 ? 6.723 -18.828 -10.406 1 97.69 139 ARG B C 1
ATOM 2185 O O . ARG B 1 139 ? 6.211 -18.328 -9.406 1 97.69 139 ARG B O 1
ATOM 2192 N N . VAL B 1 140 ? 6.367 -18.672 -11.641 1 98.06 140 VAL B N 1
ATOM 2193 C CA . VAL B 1 140 ? 5.289 -17.734 -11.938 1 98.06 140 VAL B CA 1
ATOM 2194 C C . VAL B 1 140 ? 3.963 -18.484 -12.047 1 98.06 140 VAL B C 1
ATOM 2196 O O . VAL B 1 140 ? 3.752 -19.266 -12.992 1 98.06 140 VAL B O 1
ATOM 2199 N N . LEU B 1 141 ? 3.188 -18.188 -11.078 1 97.5 141 LEU B N 1
ATOM 2200 C CA . LEU B 1 141 ? 1.874 -18.812 -11.023 1 97.5 141 LEU B CA 1
ATOM 2201 C C . LEU B 1 141 ? 0.818 -17.922 -11.672 1 97.5 141 LEU B C 1
ATOM 2203 O O . LEU B 1 141 ? 0.838 -16.703 -11.492 1 97.5 141 LEU B O 1
ATOM 2207 N N . PRO B 1 142 ? -0.144 -18.516 -12.492 1 95.5 142 PRO B N 1
ATOM 2208 C CA . PRO B 1 142 ? -0.501 -19.938 -12.516 1 95.5 142 PRO B CA 1
ATOM 2209 C C . PRO B 1 142 ? 0.25 -20.719 -13.594 1 95.5 142 PRO B C 1
ATOM 2211 O O . PRO B 1 142 ? 0.074 -21.938 -13.719 1 95.5 142 PRO B O 1
ATOM 2214 N N . ASP B 1 143 ? 1.128 -20.094 -14.367 1 94.62 143 ASP B N 1
ATOM 2215 C CA . ASP B 1 143 ? 1.735 -20.719 -15.539 1 94.62 143 ASP B CA 1
ATOM 2216 C C . ASP B 1 143 ? 2.562 -21.938 -15.148 1 94.62 143 ASP B C 1
ATOM 2218 O O . ASP B 1 143 ? 2.686 -22.891 -15.93 1 94.62 143 ASP B O 1
ATOM 2222 N N . ASP B 1 144 ? 3.154 -21.922 -14 1 92.31 144 ASP B N 1
ATOM 2223 C CA . ASP B 1 144 ? 4.094 -22.969 -13.594 1 92.31 144 ASP B CA 1
ATOM 2224 C C . ASP B 1 144 ? 3.449 -23.922 -12.594 1 92.31 144 ASP B C 1
ATOM 2226 O O . ASP B 1 144 ? 4.148 -24.578 -11.812 1 92.31 144 ASP B O 1
ATOM 2230 N N . LEU B 1 145 ? 2.178 -24.094 -12.602 1 81.19 145 LEU B N 1
ATOM 2231 C CA . LEU B 1 145 ? 1.48 -25.109 -11.836 1 81.19 145 LEU B CA 1
ATOM 2232 C C . LEU B 1 145 ? 1.698 -26.5 -12.445 1 81.19 145 LEU B C 1
ATOM 2234 O O . LEU B 1 145 ? 1.862 -26.625 -13.664 1 81.19 145 LEU B O 1
ATOM 2238 N N . PRO B 1 146 ? 1.853 -27.656 -11.523 1 71.25 146 PRO B N 1
ATOM 2239 C CA . PRO B 1 146 ? 1.645 -27.75 -10.078 1 71.25 146 PRO B CA 1
ATOM 2240 C C . PRO B 1 146 ? 2.865 -27.297 -9.281 1 71.25 146 PRO B C 1
ATOM 2242 O O . PRO B 1 146 ? 3.971 -27.219 -9.82 1 71.25 146 PRO B O 1
ATOM 2245 N N . LEU B 1 147 ? 2.51 -26.75 -8.094 1 64.94 147 LEU B N 1
ATOM 2246 C CA . LEU B 1 147 ? 3.541 -26.266 -7.184 1 64.94 147 LEU B CA 1
ATOM 2247 C C . LEU B 1 147 ? 4.477 -27.391 -6.762 1 64.94 147 LEU B C 1
ATOM 2249 O O . LEU B 1 147 ? 4.059 -28.547 -6.676 1 64.94 147 LEU B O 1
#

Sequence (294 aa):
MIIVVADTSGLLAALDSTHPENAAATEAIQAAGLLVMSPLLLAELDHVATRELGREAALSAVDDIRHWMRRGRVSMPEITEDHLGAAQMIRLRYAALDLDLTDAVNVALAAEYDTDAILTLDRRDFRAVRPLGRHKAFRVLPDDLPLMIIVVADTSGLLAALDSTHPENAAATEAIQAAGLLVMSPLLLAELDHVATRELGREAALSAVDDIRHWMRRGRVSMPEITEDHLGAAQMIRLRYAALDLDLTDAVNVALAAEYDTDAILTLDRRDFRAVRPLGRHKAFRVLPDDLPL

Organism: Streptomyces venezuelae (strain ATCC 10712 / CBS 650.69 / DSM 40230 / JCM 4526 / NBRC 13096 / PD 04745) (NCBI:txid953739)

Nearest PDB structures (foldseek):
  5x3t-assembly1_H  TM=9.312E-01  e=3.273E-12  Mycobacterium tuberculosis H37Rv
  5wz4-assembly1_B  TM=8.702E-01  e=1.116E-07  Mycobacterium tuberculosis H37Rv
  5wzf-assembly1_A  TM=8.203E-01  e=2.048E-07  Mycobacterium tuberculosis H37Rv
  4xgr-assembly1_A  TM=7.883E-01  e=2.957E-06  Mycobacterium tuberculosis H37Rv
  4xgq-assembly2_G  TM=8.002E-01  e=9.951E-06  Mycobacterium tuberculosis H37Rv

InterPro domains:
  IPR002716 PIN domain [PF01850] (4-129)
  IPR022907 VapC family [M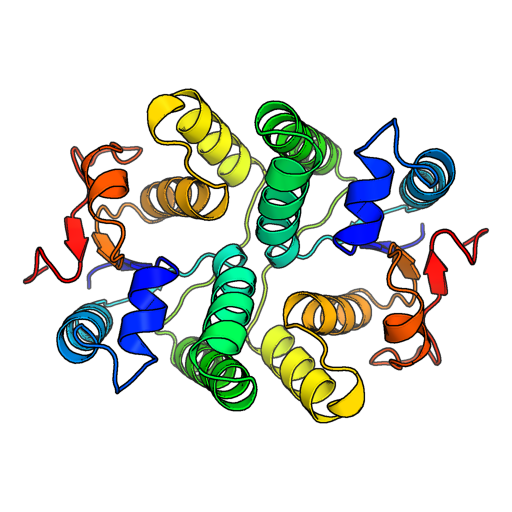F_00265] (4-136)
  IPR029060 PIN-like domain superfamily [SSF88723] (4-133)

Secondary structure (DSSP, 8-state):
-EEEEEPHHHHHHHH-TTSTTHHHHHHHHHHEEEEEE-THHHHHHHHHHHHHH-HHHHHHHHHHHHHHHHTT-EE-PPPPHHHHHHHHHHHHHTGGGT--HHHHHHHHHHHHTT--EEE-S-HHHHHHSPPSSS-SS-EEETTT---/-EEEEEPHHHHHHHH-TTSTTHHHHHHHHHHEEEEEE-THHHHHHHHHHHHHH-HHHHHHHHHHHHHHHHTT-EE-PPPPHHHHHHHHHHHHHTGGGT--HHHHHHHHHHHHTT--EEE-S-HHHHHHSPPSSS-SS-EEETTT---

Solvent-accessible surface area (backbone atoms only — not comparable to full-atom values): 15164 Å² total; per-residue (Å²): 122,46,52,26,33,50,38,50,58,22,48,50,24,41,69,33,83,83,36,93,50,11,69,51,30,40,50,44,56,68,62,29,50,32,35,37,35,58,50,26,37,54,38,53,40,38,52,50,31,29,73,75,63,30,61,70,49,22,55,47,50,53,52,51,50,41,52,36,37,74,71,62,39,40,44,48,63,61,69,46,61,66,38,51,50,48,15,50,51,47,36,60,74,40,50,91,71,63,59,52,65,50,60,26,37,50,42,35,48,25,34,76,68,72,36,42,37,32,29,35,68,61,53,70,61,47,66,69,46,63,46,52,78,89,47,80,49,44,40,47,27,46,80,53,63,78,129,122,45,53,27,34,49,36,49,58,22,48,49,23,40,70,33,84,82,36,94,50,11,67,50,29,39,49,45,56,68,63,30,51,31,36,36,37,57,50,26,37,54,37,51,41,38,52,50,31,29,74,76,62,31,61,70,50,24,54,48,51,54,51,51,49,40,51,36,39,73,71,61,39,38,44,48,63,62,71,47,60,65,40,52,50,48,14,51,52,48,37,62,75,41,50,91,71,66,59,52,65,51,59,26,37,47,43,34,48,24,34,75,68,72,38,44,37,31,29,35,69,62,52,71,62,48,67,68,46,62,44,53,76,89,47,80,50,45,43,48,27,47,81,53,64,78,129